Protein AF-A0A2I1H1F9-F1 (afdb_monomer_lite)

Secondary structure (DSSP, 8-state):
--TTT--SS---HHHHHS-TTSSS-HHHHHHHHHHHHHHHHHHTT-HHHHHHHHHHHHHHHHHHHSBPSSSTT-BTHHHHTTT-B-THHHHS-S-HHHHHHHHHHHHHHHHHHIIIIIHHHHHHHHHHHHHTT--HHHHHHHHHHHHHHHHHTTSS---S--S-TTHHHHHHHHHHHHHHHHIIIIIHHHHHHHHTT--GGG-TT--B---

Sequence (211 aa):
MCIRCGKKEEETWEHIWNCDDNDATLDEIARELIYKFEEFLNTNERMKDIAILRDHNVNIITILEERSNILLGKNRIREMLRGVFNDKFNKLTKVKEEKIIIKECWNFIYNEFKNRIWLPRCEEVERLEKEKGIQKQDLKKKRKRESSIEEGKSEESIKDTKIKKTNENVKKKQKKEFVKNINIVTRDRLIGSVTDGINIEYIWDMTTKIY

Organism: NCBI:txid588596

pLDDT: mean 72.28, std 22.13, range [31.31, 9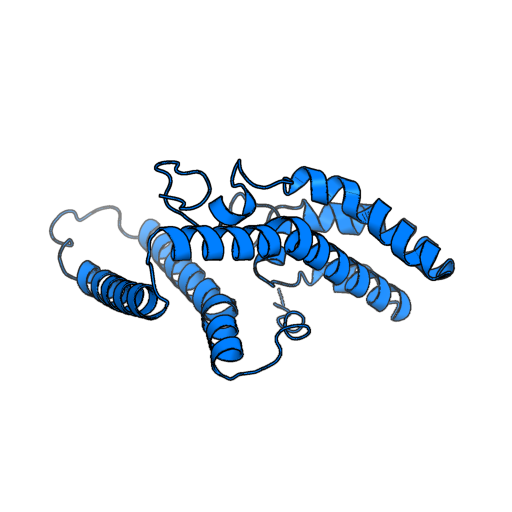6.31]

Structure (mmCIF, N/CA/C/O backbone):
data_AF-A0A2I1H1F9-F1
#
_entry.id   AF-A0A2I1H1F9-F1
#
loop_
_atom_site.group_PDB
_atom_site.id
_atom_site.type_symbol
_atom_site.label_atom_id
_atom_site.label_alt_id
_atom_site.label_comp_id
_atom_site.label_asym_id
_atom_site.label_entity_id
_atom_site.label_seq_id
_atom_site.pdbx_PDB_ins_code
_atom_site.Cartn_x
_atom_site.Cartn_y
_atom_site.Cartn_z
_atom_site.occupancy
_atom_site.B_iso_or_equiv
_atom_site.auth_seq_id
_atom_site.auth_comp_id
_atom_site.auth_asym_id
_atom_site.auth_atom_id
_atom_site.pdbx_PDB_model_num
ATOM 1 N N . MET A 1 1 ? -17.412 -2.593 18.288 1.00 75.62 1 MET A N 1
ATOM 2 C CA . MET A 1 1 ? -18.108 -1.392 17.802 1.00 75.62 1 MET A CA 1
ATOM 3 C C . MET A 1 1 ? -17.050 -0.438 17.310 1.00 75.62 1 MET A C 1
ATOM 5 O O . MET A 1 1 ? -16.193 -0.067 18.107 1.00 75.62 1 MET A O 1
ATOM 9 N N . CYS A 1 2 ? -17.074 -0.111 16.022 1.00 81.75 2 CYS A N 1
ATOM 10 C CA . CYS A 1 2 ? -16.183 0.898 15.469 1.00 81.75 2 CYS A CA 1
ATOM 11 C C . CYS A 1 2 ? -16.600 2.279 15.970 1.00 81.75 2 CYS A C 1
ATOM 13 O O . CYS A 1 2 ? -17.777 2.634 15.911 1.00 81.75 2 CYS A O 1
ATOM 15 N N . ILE A 1 3 ? -15.636 3.049 16.474 1.00 79.81 3 ILE A N 1
ATOM 16 C CA . ILE A 1 3 ? -15.903 4.395 16.980 1.00 79.81 3 ILE A CA 1
ATOM 17 C C . ILE A 1 3 ? -16.289 5.375 15.865 1.00 79.81 3 ILE A C 1
ATOM 19 O O . ILE A 1 3 ? -17.086 6.265 16.141 1.00 79.81 3 ILE A O 1
ATOM 23 N N . ARG A 1 4 ? -15.775 5.163 14.642 1.00 81.88 4 ARG A N 1
ATOM 24 C CA . ARG A 1 4 ? -16.025 5.987 13.449 1.00 81.88 4 ARG A CA 1
ATOM 25 C C . ARG A 1 4 ? -17.450 5.784 12.918 1.00 81.88 4 ARG A C 1
ATOM 27 O O . ARG A 1 4 ? -18.295 6.634 13.144 1.00 81.88 4 ARG A O 1
ATOM 34 N N . CYS A 1 5 ? -17.755 4.606 12.366 1.00 84.50 5 CYS A N 1
ATOM 35 C CA . CYS A 1 5 ? -19.060 4.343 11.737 1.00 84.50 5 CYS A CA 1
ATOM 36 C C . CYS A 1 5 ? -20.197 3.964 12.690 1.00 84.50 5 CYS A C 1
ATOM 38 O O . CYS A 1 5 ? -21.319 3.711 12.255 1.00 84.50 5 CYS A O 1
ATOM 40 N N . GLY A 1 6 ? -19.928 3.832 13.992 1.00 75.50 6 GLY A N 1
ATOM 41 C CA . GLY A 1 6 ? -20.944 3.505 15.000 1.00 75.50 6 GLY A CA 1
ATOM 42 C C . GLY A 1 6 ? -21.594 2.120 14.855 1.00 75.50 6 GLY A C 1
ATOM 43 O O . GLY A 1 6 ? -22.417 1.734 15.690 1.00 75.50 6 GLY A O 1
ATOM 44 N N . LYS A 1 7 ? -21.230 1.329 13.836 1.00 77.62 7 LYS A N 1
ATOM 45 C CA . LYS A 1 7 ? -21.787 -0.008 13.611 1.00 77.62 7 LYS A CA 1
ATOM 46 C C . LYS A 1 7 ? -21.373 -0.968 14.728 1.00 77.62 7 LYS A C 1
ATOM 48 O O . LYS A 1 7 ? -20.247 -0.938 15.236 1.00 77.62 7 LYS A O 1
ATOM 53 N N . LYS A 1 8 ? -22.281 -1.894 15.071 1.00 60.47 8 LYS A N 1
ATOM 54 C CA . LYS A 1 8 ? -22.063 -2.979 16.053 1.00 60.47 8 LYS A CA 1
ATOM 55 C C . LYS A 1 8 ? -21.028 -4.025 15.603 1.00 60.47 8 LYS A C 1
ATOM 57 O O . LYS A 1 8 ? -20.866 -5.035 16.278 1.00 60.47 8 LYS A O 1
ATOM 62 N N . GLU A 1 9 ? -20.312 -3.793 14.510 1.00 62.12 9 GLU A N 1
ATOM 63 C CA . GLU A 1 9 ? -19.189 -4.633 14.111 1.00 62.12 9 GLU A CA 1
ATOM 64 C C . GLU A 1 9 ? -18.012 -4.455 15.077 1.00 62.12 9 GLU A C 1
ATOM 66 O O . GLU A 1 9 ? -17.759 -3.372 15.623 1.00 62.12 9 GLU A O 1
ATOM 71 N N . GLU A 1 10 ? -17.294 -5.543 15.346 1.00 68.25 10 GLU A N 1
ATOM 72 C CA . GLU A 1 10 ? -16.007 -5.458 16.026 1.00 68.25 10 GLU A CA 1
ATOM 73 C C . GLU A 1 10 ? -15.025 -4.687 15.143 1.00 68.25 10 GLU A C 1
ATOM 75 O O . GLU A 1 10 ? -14.922 -4.926 13.939 1.00 68.25 10 GLU A O 1
ATOM 80 N N . GLU A 1 11 ? -14.303 -3.741 15.742 1.00 70.50 11 GLU A N 1
ATOM 81 C CA . GLU A 1 11 ? -13.294 -2.967 15.031 1.00 70.50 11 GLU A CA 1
ATOM 82 C C . GLU A 1 11 ? -12.064 -3.848 14.811 1.00 70.50 11 GLU A C 1
ATOM 84 O O . GLU A 1 11 ? -11.141 -3.910 15.620 1.00 70.50 11 GLU A O 1
ATOM 89 N N . THR A 1 12 ? -12.106 -4.612 13.725 1.00 79.56 12 THR A N 1
ATOM 90 C CA . THR A 1 12 ? -11.017 -5.491 13.311 1.00 79.56 12 THR A CA 1
ATOM 91 C C . THR A 1 12 ? -10.063 -4.762 12.373 1.00 79.56 12 THR A C 1
ATOM 93 O O . THR A 1 12 ? -10.419 -3.764 11.746 1.00 79.56 12 THR A O 1
ATOM 96 N N . TRP A 1 13 ? -8.859 -5.317 12.200 1.00 77.75 13 TRP A N 1
ATOM 97 C CA . TRP A 1 13 ? -7.917 -4.839 11.185 1.00 77.75 13 TRP A CA 1
ATOM 98 C C . TRP A 1 13 ? -8.548 -4.761 9.790 1.00 77.75 13 TRP A C 1
ATOM 100 O O . TRP A 1 13 ? -8.219 -3.876 9.019 1.00 77.75 13 TRP A O 1
ATOM 110 N N . GLU A 1 14 ? -9.472 -5.665 9.464 1.00 80.25 14 GLU A N 1
ATOM 111 C CA . GLU A 1 14 ? -10.165 -5.650 8.176 1.00 80.25 14 GLU A CA 1
ATOM 112 C C . GLU A 1 14 ? -11.179 -4.506 8.079 1.00 80.25 14 GLU A C 1
ATOM 114 O O . GLU A 1 14 ? -11.248 -3.836 7.051 1.00 80.25 14 GLU A O 1
ATOM 119 N N . HIS A 1 15 ? -11.924 -4.258 9.160 1.00 84.19 15 HIS A N 1
ATOM 120 C CA . HIS A 1 15 ? -12.908 -3.182 9.215 1.00 84.19 15 HIS A CA 1
ATOM 121 C C . HIS A 1 15 ? -12.249 -1.805 9.050 1.00 84.19 15 HIS A C 1
ATOM 123 O O . HIS A 1 15 ? -12.808 -0.951 8.383 1.00 84.19 15 HIS A O 1
ATOM 129 N N . ILE A 1 16 ? -11.033 -1.592 9.566 1.00 85.44 16 ILE A N 1
ATOM 130 C CA . ILE A 1 16 ? -10.281 -0.331 9.391 1.00 85.44 16 ILE A CA 1
ATOM 131 C C . ILE A 1 16 ? -10.180 0.079 7.914 1.00 85.44 16 ILE A C 1
ATOM 133 O O . ILE A 1 16 ? -10.408 1.240 7.572 1.00 85.44 16 ILE A O 1
ATOM 137 N N . TRP A 1 17 ? -9.862 -0.878 7.044 1.00 88.06 17 TRP A N 1
ATOM 138 C CA . TRP A 1 17 ? -9.615 -0.628 5.623 1.00 88.06 17 TRP A CA 1
ATOM 139 C C . TRP A 1 17 ? -10.882 -0.671 4.761 1.00 88.06 17 TRP A C 1
ATOM 141 O O . TRP A 1 17 ? -10.858 -0.164 3.646 1.00 88.06 17 TRP A O 1
ATOM 151 N N . ASN A 1 18 ? -11.974 -1.252 5.268 1.00 87.19 18 ASN A N 1
ATOM 152 C CA . ASN A 1 18 ? -13.249 -1.402 4.551 1.00 87.19 18 ASN A CA 1
ATOM 153 C C . ASN A 1 18 ? -14.408 -0.681 5.257 1.00 87.19 18 ASN A C 1
ATOM 155 O O . ASN A 1 18 ? -15.560 -1.047 5.065 1.00 87.19 18 ASN A O 1
ATOM 159 N N . CYS A 1 19 ? -14.109 0.260 6.149 1.00 88.06 19 CYS A N 1
ATOM 160 C CA . CYS A 1 19 ? -15.117 0.997 6.898 1.00 88.06 19 CYS A CA 1
ATOM 161 C C . CYS A 1 19 ? -15.907 1.882 5.932 1.00 88.06 19 CYS A C 1
ATOM 163 O O . CYS A 1 19 ? -15.296 2.619 5.165 1.00 88.06 19 CYS A O 1
ATOM 165 N N . ASP A 1 20 ? -17.235 1.848 6.017 1.00 86.81 20 ASP A N 1
ATOM 166 C CA . ASP A 1 20 ? -18.114 2.609 5.115 1.00 86.81 20 ASP A CA 1
ATOM 167 C C . ASP A 1 20 ? -17.914 4.128 5.211 1.00 86.81 20 ASP A C 1
ATOM 169 O O . ASP A 1 20 ? -18.128 4.838 4.239 1.00 86.81 20 ASP A O 1
ATOM 173 N N . ASP A 1 21 ? -17.453 4.619 6.363 1.00 87.88 21 ASP A N 1
ATOM 174 C CA . ASP A 1 21 ? -17.127 6.035 6.577 1.00 87.88 21 ASP A CA 1
ATOM 175 C C . ASP A 1 21 ? -15.742 6.435 6.032 1.00 87.88 21 ASP A C 1
ATOM 177 O O . ASP A 1 21 ? -15.262 7.533 6.314 1.00 87.88 21 ASP A O 1
ATOM 181 N N . ASN A 1 22 ? -15.025 5.541 5.346 1.00 90.25 22 ASN A N 1
ATOM 182 C CA . ASN A 1 22 ? -13.787 5.907 4.662 1.00 90.25 22 ASN A CA 1
ATOM 183 C C . ASN A 1 22 ? -14.122 6.676 3.373 1.00 90.25 22 ASN A C 1
ATOM 185 O O . ASN A 1 22 ? -14.953 6.231 2.591 1.00 90.25 22 ASN A O 1
ATOM 189 N N . ASP A 1 23 ? -13.404 7.770 3.105 1.00 88.94 23 ASP A N 1
ATOM 190 C CA . ASP A 1 23 ? -13.622 8.612 1.913 1.00 88.94 23 ASP A CA 1
ATOM 191 C C . ASP A 1 23 ? -13.233 7.928 0.594 1.00 88.94 23 ASP A C 1
ATOM 193 O O . ASP A 1 23 ? -13.542 8.415 -0.492 1.00 88.94 23 ASP A O 1
ATOM 197 N N . ALA A 1 24 ? -12.507 6.814 0.685 1.00 91.06 24 ALA A N 1
ATOM 198 C CA . ALA A 1 24 ? -12.118 5.993 -0.444 1.00 91.06 24 ALA A CA 1
ATOM 199 C C . ALA A 1 24 ? -12.089 4.517 -0.046 1.00 91.06 24 ALA A C 1
ATOM 201 O O . ALA A 1 24 ? -11.689 4.144 1.064 1.00 91.06 24 ALA A O 1
ATOM 202 N N . THR A 1 25 ? -12.458 3.666 -0.993 1.00 92.62 25 THR A N 1
ATOM 203 C CA . THR A 1 25 ? -12.321 2.215 -0.884 1.00 92.62 25 THR A CA 1
ATOM 204 C C . THR A 1 25 ? -10.956 1.752 -1.386 1.00 92.62 25 THR A C 1
ATOM 206 O O . THR A 1 25 ? -10.282 2.430 -2.166 1.00 92.62 25 THR A O 1
ATOM 209 N N . LEU A 1 26 ? -10.546 0.547 -0.978 1.00 91.38 26 LEU A N 1
ATOM 210 C CA . LEU A 1 26 ? -9.311 -0.031 -1.505 1.00 91.38 26 LEU A CA 1
ATOM 211 C C . LEU A 1 26 ? -9.359 -0.230 -3.023 1.00 91.38 26 LEU A C 1
ATOM 213 O O . LEU A 1 26 ? -8.343 -0.037 -3.682 1.00 91.38 26 LEU A O 1
ATOM 217 N N . ASP A 1 27 ? -10.521 -0.592 -3.565 1.00 90.81 27 ASP A N 1
ATOM 218 C CA . ASP A 1 27 ? -10.685 -0.890 -4.988 1.00 90.81 27 ASP A CA 1
ATOM 219 C C . ASP A 1 27 ? -10.685 0.380 -5.850 1.00 90.81 27 ASP A C 1
ATOM 221 O O . ASP A 1 27 ? -10.233 0.352 -6.993 1.00 90.81 27 ASP A O 1
ATOM 225 N N . GLU A 1 28 ? -11.192 1.504 -5.335 1.00 92.50 28 GLU A N 1
ATOM 226 C CA . GLU A 1 28 ? -11.063 2.815 -5.993 1.00 92.50 28 GLU A CA 1
ATOM 227 C C . GLU A 1 28 ? -9.608 3.256 -6.049 1.00 92.50 28 GLU A C 1
ATOM 229 O O . GLU A 1 28 ? -9.107 3.570 -7.126 1.00 92.50 28 GLU A O 1
ATOM 234 N N . ILE A 1 29 ? -8.910 3.197 -4.910 1.00 92.75 29 ILE A N 1
ATOM 235 C CA . ILE A 1 29 ? -7.490 3.540 -4.856 1.00 92.75 29 ILE A CA 1
ATOM 236 C C . ILE A 1 29 ? -6.717 2.642 -5.818 1.00 92.75 29 ILE A C 1
ATOM 238 O O . ILE A 1 29 ? -5.998 3.174 -6.656 1.00 92.75 29 ILE A O 1
ATOM 242 N N . ALA A 1 30 ? -6.928 1.318 -5.760 1.00 90.44 30 ALA A N 1
ATOM 243 C CA . ALA A 1 30 ? -6.248 0.324 -6.589 1.00 90.44 30 ALA A CA 1
ATOM 244 C C . ALA A 1 30 ? -6.341 0.615 -8.096 1.00 90.44 30 ALA A C 1
ATOM 246 O O . ALA A 1 30 ? -5.340 0.506 -8.804 1.00 90.44 30 ALA A O 1
ATOM 247 N N . ARG A 1 31 ? -7.521 1.030 -8.572 1.00 90.12 31 ARG A N 1
ATOM 248 C CA . ARG A 1 31 ? -7.761 1.377 -9.982 1.00 90.12 31 ARG A CA 1
ATOM 249 C C . ARG A 1 31 ? -7.011 2.632 -10.430 1.00 90.12 31 ARG A C 1
ATOM 251 O O . ARG A 1 31 ? -6.626 2.721 -11.591 1.00 90.12 31 ARG A O 1
ATOM 258 N N . GLU A 1 32 ? -6.793 3.583 -9.528 1.00 93.00 32 GLU A N 1
ATOM 259 C CA . GLU A 1 32 ? -6.122 4.855 -9.824 1.00 93.00 32 GLU A CA 1
ATOM 260 C C . GLU A 1 32 ? -4.592 4.786 -9.672 1.00 93.00 32 GLU A C 1
ATOM 262 O O . GLU A 1 32 ? -3.891 5.659 -10.183 1.00 93.00 32 GLU A O 1
ATOM 267 N N . LEU A 1 33 ? -4.059 3.760 -8.994 1.00 91.06 33 LEU A N 1
ATOM 268 C CA . LEU A 1 33 ? -2.652 3.680 -8.570 1.00 91.06 33 LEU A CA 1
ATOM 269 C C . LEU A 1 33 ? -1.640 3.929 -9.691 1.00 91.06 33 LEU A C 1
ATOM 271 O O . LEU A 1 33 ? -0.751 4.764 -9.542 1.00 91.06 33 LEU A O 1
ATOM 275 N N . ILE A 1 34 ? -1.755 3.187 -10.797 1.00 93.06 34 ILE A N 1
ATOM 276 C CA . ILE A 1 34 ? -0.775 3.250 -11.892 1.00 93.06 34 ILE A CA 1
ATOM 277 C C . ILE A 1 34 ? -0.844 4.606 -12.583 1.00 93.06 34 ILE A C 1
ATOM 279 O O . ILE A 1 34 ? 0.196 5.200 -12.844 1.00 93.06 34 ILE A O 1
ATOM 283 N N . TYR A 1 35 ? -2.056 5.109 -12.824 1.00 94.75 35 TYR A N 1
ATOM 284 C CA . TYR A 1 35 ? -2.260 6.419 -13.434 1.00 94.75 35 TYR A CA 1
ATOM 285 C C . TYR A 1 35 ? -1.648 7.533 -12.578 1.00 94.75 35 TYR A C 1
ATOM 287 O O . TYR A 1 35 ? -0.873 8.339 -13.083 1.00 94.75 35 TYR A O 1
ATOM 295 N N . LYS A 1 36 ? -1.919 7.540 -11.267 1.00 95.44 36 LYS A N 1
ATOM 296 C CA . LYS A 1 36 ? -1.356 8.543 -10.355 1.00 95.44 36 LYS A CA 1
ATOM 297 C C . LYS A 1 36 ? 0.158 8.441 -10.218 1.00 95.44 36 LYS A C 1
ATOM 299 O O . LYS A 1 36 ? 0.833 9.461 -10.117 1.00 95.44 36 LYS A O 1
ATOM 304 N N . PHE A 1 37 ? 0.705 7.226 -10.207 1.00 96.19 37 PHE A N 1
ATOM 305 C CA . PHE A 1 37 ? 2.153 7.057 -10.164 1.00 96.19 37 PHE A CA 1
ATOM 306 C C . PHE A 1 37 ? 2.805 7.527 -11.469 1.00 96.19 37 PHE A C 1
ATOM 308 O O . PHE A 1 37 ? 3.852 8.167 -11.443 1.00 96.19 37 PHE A O 1
ATOM 315 N N . GLU A 1 38 ? 2.165 7.279 -12.612 1.00 95.69 38 GLU A N 1
ATOM 316 C CA . GLU A 1 38 ? 2.607 7.809 -13.900 1.00 95.69 38 GLU A CA 1
ATOM 317 C C . GLU A 1 38 ? 2.564 9.345 -13.929 1.00 95.69 38 GLU A C 1
ATOM 319 O O . GLU A 1 38 ? 3.537 9.971 -14.344 1.00 95.69 38 GLU A O 1
ATOM 324 N N . GLU A 1 39 ? 1.490 9.961 -13.429 1.00 96.25 39 GLU A N 1
ATOM 325 C CA . GLU A 1 39 ? 1.364 11.417 -13.290 1.00 96.25 39 GLU A CA 1
ATOM 326 C C . GLU A 1 39 ? 2.449 11.999 -12.371 1.00 96.25 39 GLU A C 1
ATOM 328 O O . GLU A 1 39 ? 3.062 13.022 -12.695 1.00 96.25 39 GLU A O 1
ATOM 333 N N . PHE A 1 40 ? 2.749 11.315 -11.262 1.00 96.06 40 PHE A N 1
ATOM 334 C CA . PHE A 1 40 ? 3.858 11.663 -10.377 1.00 96.06 40 PHE A CA 1
ATOM 335 C C . PHE A 1 40 ? 5.197 11.632 -11.124 1.00 96.06 40 PHE A C 1
ATOM 337 O O . PHE A 1 40 ? 5.947 12.607 -11.075 1.00 96.06 40 PHE A O 1
ATOM 344 N N . LEU A 1 41 ? 5.500 10.563 -11.864 1.00 95.94 41 LEU A N 1
ATOM 345 C CA . LEU A 1 41 ? 6.736 10.476 -12.649 1.00 95.94 41 LEU A CA 1
ATOM 346 C C . LEU A 1 41 ? 6.801 11.555 -13.739 1.00 95.94 41 LEU A C 1
ATOM 348 O O . LEU A 1 41 ? 7.861 12.142 -13.953 1.00 95.94 41 LEU A O 1
ATOM 352 N N . ASN A 1 42 ? 5.674 11.848 -14.390 1.00 95.56 42 ASN A N 1
ATOM 353 C CA . ASN A 1 42 ? 5.570 12.866 -15.432 1.00 95.56 42 ASN A CA 1
ATOM 354 C C . ASN A 1 42 ? 5.824 14.276 -14.884 1.00 95.56 42 ASN A C 1
ATOM 356 O O . ASN A 1 42 ? 6.597 15.031 -15.464 1.00 95.56 42 ASN A O 1
ATOM 360 N N . THR A 1 43 ? 5.246 14.600 -13.726 1.00 96.31 43 THR A N 1
ATOM 361 C CA . THR A 1 43 ? 5.461 15.883 -13.033 1.00 96.31 43 THR A CA 1
ATOM 362 C C . THR A 1 43 ? 6.925 16.082 -12.631 1.00 96.31 43 THR A C 1
ATOM 364 O O . THR A 1 43 ? 7.403 17.208 -12.564 1.00 96.31 43 THR A O 1
ATOM 367 N N . ASN A 1 44 ? 7.653 14.988 -12.400 1.00 94.88 44 ASN A N 1
ATOM 368 C CA . ASN A 1 44 ? 9.082 14.999 -12.085 1.00 94.88 44 ASN A CA 1
ATOM 369 C C . ASN A 1 44 ? 9.984 14.830 -13.328 1.00 94.88 44 ASN A C 1
ATOM 371 O O . ASN A 1 44 ? 11.177 14.579 -13.176 1.00 94.88 44 ASN A O 1
ATOM 375 N N . GLU A 1 45 ? 9.437 14.928 -14.546 1.00 95.44 45 GLU A N 1
ATOM 376 C CA . GLU A 1 45 ? 10.162 14.804 -15.826 1.00 95.44 45 GLU A CA 1
ATOM 377 C C . GLU A 1 45 ? 10.882 13.449 -16.031 1.00 95.44 45 GLU A C 1
ATOM 379 O O . GLU A 1 45 ? 11.821 13.314 -16.822 1.00 95.44 45 GLU A O 1
ATOM 384 N N . ARG A 1 46 ? 10.423 12.384 -15.362 1.00 94.75 46 ARG A N 1
ATOM 385 C CA . ARG A 1 46 ? 11.049 11.047 -15.374 1.00 94.75 46 ARG A CA 1
ATOM 386 C C . ARG A 1 46 ? 10.515 10.156 -16.500 1.00 94.75 46 ARG A C 1
ATOM 388 O O . ARG A 1 46 ? 10.064 9.035 -16.280 1.00 94.75 46 ARG A O 1
ATOM 395 N N . MET A 1 47 ? 10.609 10.630 -17.744 1.00 93.69 47 MET A N 1
ATOM 396 C CA . MET A 1 47 ? 10.014 9.963 -18.920 1.00 93.69 47 MET A CA 1
ATOM 397 C C . MET A 1 47 ? 10.508 8.528 -19.165 1.00 93.69 47 MET A C 1
ATOM 399 O O . MET A 1 47 ? 9.747 7.678 -19.626 1.00 93.69 47 MET A O 1
ATOM 403 N N . LYS A 1 48 ? 11.777 8.232 -18.850 1.00 93.56 48 LYS A N 1
ATOM 404 C CA . LYS A 1 48 ? 12.327 6.868 -18.965 1.00 93.56 48 LYS A CA 1
ATOM 405 C C . LYS A 1 48 ? 11.666 5.905 -17.979 1.00 93.56 48 LYS A C 1
ATOM 407 O O . LYS A 1 48 ? 11.396 4.761 -18.328 1.00 93.56 48 LYS A O 1
ATOM 412 N N . ASP A 1 49 ? 11.352 6.390 -16.785 1.00 95.25 49 ASP A N 1
ATOM 413 C CA . ASP A 1 49 ? 10.762 5.579 -15.724 1.00 95.25 49 ASP A CA 1
ATOM 414 C C . ASP A 1 49 ? 9.283 5.305 -16.000 1.00 95.25 49 ASP A C 1
ATOM 416 O O . ASP A 1 49 ? 8.788 4.234 -15.665 1.00 95.25 49 ASP A O 1
ATOM 420 N N . ILE A 1 50 ? 8.601 6.217 -16.703 1.00 95.12 50 ILE A N 1
ATOM 421 C CA . ILE A 1 50 ? 7.251 5.981 -17.234 1.00 95.12 50 ILE A CA 1
ATOM 422 C C . ILE A 1 50 ? 7.252 4.809 -18.220 1.00 95.12 50 ILE A C 1
ATOM 424 O O . ILE A 1 50 ? 6.372 3.953 -18.159 1.00 95.12 50 ILE A O 1
ATOM 428 N N . ALA A 1 51 ? 8.240 4.737 -19.119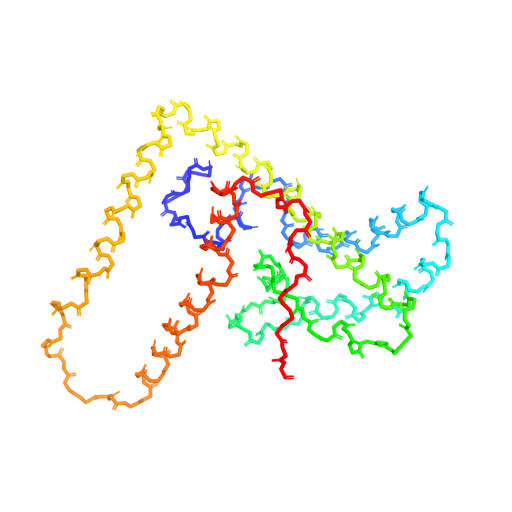 1.00 94.94 51 ALA A N 1
ATOM 429 C CA . ALA A 1 51 ? 8.343 3.619 -20.057 1.00 94.94 51 ALA A CA 1
ATOM 430 C C . ALA A 1 51 ? 8.528 2.281 -19.319 1.00 94.94 51 ALA A C 1
ATOM 432 O O . ALA A 1 51 ? 7.848 1.309 -19.642 1.00 94.94 51 ALA A O 1
ATOM 433 N N . ILE A 1 52 ? 9.371 2.261 -18.281 1.00 94.56 52 ILE A N 1
ATOM 434 C CA . ILE A 1 52 ? 9.565 1.094 -17.408 1.00 94.56 52 ILE A CA 1
ATOM 435 C C . ILE A 1 52 ? 8.264 0.728 -16.680 1.00 94.56 52 ILE A C 1
ATOM 437 O O . ILE A 1 52 ? 7.869 -0.435 -16.662 1.00 94.56 52 ILE A O 1
ATOM 441 N N . LEU A 1 53 ? 7.576 1.707 -16.085 1.00 94.50 53 LEU A N 1
ATOM 442 C CA . LEU A 1 53 ? 6.312 1.480 -15.386 1.00 94.50 53 LEU A CA 1
ATOM 443 C C . LEU A 1 53 ? 5.275 0.841 -16.313 1.00 94.50 53 LEU A C 1
ATOM 445 O O . LEU A 1 53 ? 4.609 -0.111 -15.916 1.00 94.50 53 LEU A O 1
ATOM 449 N N . ARG A 1 54 ? 5.148 1.347 -17.544 1.00 94.75 54 ARG A N 1
ATOM 450 C CA . ARG A 1 54 ? 4.199 0.835 -18.540 1.00 94.75 54 ARG A CA 1
ATOM 451 C C . ARG A 1 54 ? 4.526 -0.583 -19.004 1.00 94.75 54 ARG A C 1
ATOM 453 O O . ARG A 1 54 ? 3.595 -1.324 -19.288 1.00 94.75 54 ARG A O 1
ATOM 460 N N . ASP A 1 55 ? 5.799 -0.971 -19.039 1.00 95.06 55 ASP A N 1
ATOM 461 C CA . ASP A 1 55 ? 6.212 -2.349 -19.347 1.00 95.06 55 ASP A CA 1
ATOM 462 C C . ASP A 1 55 ? 5.818 -3.331 -18.226 1.00 95.06 55 ASP A C 1
ATOM 464 O O . ASP A 1 55 ? 5.412 -4.467 -18.473 1.00 95.06 55 ASP A O 1
ATOM 468 N N . HIS A 1 56 ? 5.853 -2.866 -16.971 1.00 93.44 56 HIS A N 1
ATOM 469 C CA . HIS A 1 56 ? 5.575 -3.693 -15.792 1.00 93.44 56 HIS A CA 1
ATOM 470 C C . HIS A 1 56 ? 4.160 -3.538 -15.210 1.00 93.44 56 HIS A C 1
ATOM 472 O O . HIS A 1 56 ? 3.810 -4.272 -14.285 1.00 93.44 56 HIS A O 1
ATOM 478 N N . ASN A 1 57 ? 3.324 -2.628 -15.717 1.00 93.19 57 ASN A N 1
ATOM 479 C CA . ASN A 1 57 ? 2.050 -2.251 -15.085 1.00 93.19 57 ASN A CA 1
ATOM 480 C C . ASN A 1 57 ? 1.085 -3.435 -14.889 1.00 93.19 57 ASN A C 1
ATOM 482 O O . ASN A 1 57 ? 0.573 -3.636 -13.787 1.00 93.19 57 ASN A O 1
ATOM 486 N N . VAL A 1 58 ? 0.888 -4.261 -15.920 1.00 92.62 58 VAL A N 1
ATOM 487 C CA . VAL A 1 58 ? 0.022 -5.44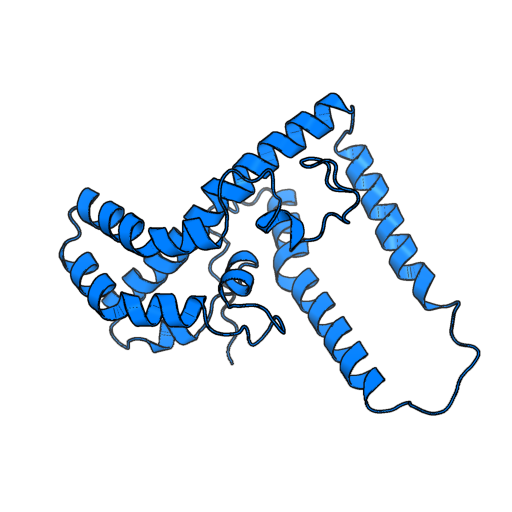3 -15.879 1.00 92.62 58 VAL A CA 1
ATOM 488 C C . VAL A 1 58 ? 0.554 -6.428 -14.848 1.00 92.62 58 VAL A C 1
ATOM 490 O O . VAL A 1 58 ? -0.220 -6.962 -14.056 1.00 92.62 58 VAL A O 1
ATOM 493 N N . ASN A 1 59 ? 1.872 -6.628 -14.798 1.00 93.44 59 ASN A N 1
ATOM 494 C CA . ASN A 1 59 ? 2.501 -7.526 -13.836 1.00 93.44 59 ASN A CA 1
ATOM 495 C C . ASN A 1 59 ? 2.342 -7.020 -12.395 1.00 93.44 59 ASN A C 1
ATOM 497 O O . ASN A 1 59 ? 2.027 -7.807 -11.503 1.00 93.44 59 ASN A O 1
ATOM 501 N N . ILE A 1 60 ? 2.520 -5.716 -12.164 1.00 92.31 60 ILE A N 1
ATOM 502 C CA . ILE A 1 60 ? 2.355 -5.086 -10.848 1.00 92.31 60 ILE A CA 1
ATOM 503 C C . ILE A 1 60 ? 0.917 -5.260 -10.352 1.00 92.31 60 ILE A C 1
ATOM 505 O O . ILE A 1 60 ? 0.714 -5.769 -9.248 1.00 92.31 60 ILE A O 1
ATOM 509 N N . ILE A 1 61 ? -0.077 -4.907 -11.174 1.00 91.94 61 ILE A N 1
ATOM 510 C CA . ILE A 1 61 ? -1.497 -5.054 -10.823 1.00 91.94 61 ILE A CA 1
ATOM 511 C C . ILE A 1 61 ? -1.853 -6.522 -10.590 1.00 91.94 61 ILE A C 1
ATOM 513 O O . ILE A 1 61 ? -2.425 -6.856 -9.553 1.00 91.94 61 ILE A O 1
ATOM 517 N N . THR A 1 62 ? -1.419 -7.415 -11.482 1.00 92.69 62 THR A N 1
ATOM 518 C CA . THR A 1 62 ? -1.644 -8.860 -11.335 1.00 92.69 62 THR A CA 1
ATOM 519 C C . THR A 1 62 ? -1.088 -9.365 -10.005 1.00 92.69 62 THR A C 1
ATOM 521 O O . THR A 1 62 ? -1.773 -10.077 -9.272 1.00 92.69 62 THR A O 1
ATOM 524 N N . ILE A 1 63 ? 0.129 -8.954 -9.630 1.00 91.81 63 ILE A N 1
ATOM 525 C CA . ILE A 1 63 ? 0.714 -9.336 -8.344 1.00 91.81 63 ILE A CA 1
ATOM 526 C C . ILE A 1 63 ? -0.116 -8.806 -7.178 1.00 91.81 63 ILE A C 1
ATOM 528 O O . ILE A 1 63 ? -0.246 -9.535 -6.203 1.00 91.81 63 ILE A O 1
ATOM 532 N N . LEU A 1 64 ? -0.656 -7.590 -7.228 1.00 91.19 64 LEU A N 1
ATOM 533 C CA . LEU A 1 64 ? -1.444 -7.017 -6.129 1.00 91.19 64 LEU A CA 1
ATOM 534 C C . LEU A 1 64 ? -2.812 -7.696 -5.965 1.00 91.19 64 LEU A C 1
ATOM 536 O O . LEU A 1 64 ? -3.253 -7.943 -4.835 1.00 91.19 64 LEU A O 1
ATOM 540 N N . GLU A 1 65 ? -3.465 -8.028 -7.075 1.00 90.75 65 GLU A N 1
ATOM 541 C CA . GLU A 1 65 ? -4.798 -8.640 -7.101 1.00 90.75 65 GLU A CA 1
ATOM 542 C C . GLU A 1 65 ? -4.774 -10.157 -6.880 1.00 90.75 65 GLU A C 1
ATOM 544 O O . GLU A 1 65 ? -5.765 -10.741 -6.430 1.00 90.75 65 GLU A O 1
ATOM 549 N N . GLU A 1 66 ? -3.634 -10.803 -7.136 1.00 91.81 66 GLU A N 1
ATOM 550 C CA . GLU A 1 66 ? -3.442 -12.227 -6.890 1.00 91.81 66 GLU A CA 1
ATOM 551 C C . GLU A 1 66 ? -3.809 -12.619 -5.450 1.00 91.81 66 GLU A C 1
ATOM 553 O O . GLU A 1 66 ? -3.610 -11.876 -4.478 1.00 91.81 66 GLU A O 1
ATOM 558 N N . ARG A 1 67 ? -4.303 -13.855 -5.304 1.00 88.94 67 ARG A N 1
ATOM 559 C CA . ARG A 1 67 ? -4.618 -14.422 -3.992 1.00 88.94 67 ARG A CA 1
ATOM 560 C C . ARG A 1 67 ? -3.383 -14.398 -3.097 1.00 88.94 67 ARG A C 1
ATOM 562 O O . ARG A 1 67 ? -2.275 -14.767 -3.492 1.00 88.94 67 ARG A O 1
ATOM 569 N N . SER A 1 68 ? -3.612 -13.976 -1.866 1.00 85.38 68 SER A N 1
ATOM 570 C CA . SER A 1 68 ? -2.607 -13.960 -0.825 1.00 85.38 68 SER A CA 1
ATOM 571 C C . SER A 1 68 ? -2.254 -15.388 -0.414 1.00 85.38 68 SER A C 1
ATOM 573 O O . SER A 1 68 ? -3.131 -16.220 -0.170 1.00 85.38 68 SER A O 1
ATOM 575 N N . ASN A 1 69 ? -0.953 -15.657 -0.303 1.00 78.69 69 ASN A N 1
ATOM 576 C CA . ASN A 1 69 ? -0.442 -16.939 0.199 1.00 78.69 69 ASN A CA 1
ATOM 577 C C . ASN A 1 69 ? -0.460 -16.984 1.733 1.00 78.69 69 ASN A C 1
ATOM 579 O O . ASN A 1 69 ? -0.389 -18.049 2.342 1.00 78.69 69 ASN A O 1
ATOM 583 N N . ILE A 1 70 ? -0.528 -15.807 2.354 1.00 76.94 70 ILE A N 1
ATOM 584 C CA . ILE A 1 70 ? -0.530 -15.596 3.799 1.00 76.94 70 ILE A CA 1
ATOM 585 C C . ILE A 1 70 ? -1.991 -15.565 4.263 1.00 76.94 70 ILE A C 1
ATOM 587 O O . ILE A 1 70 ? -2.426 -16.357 5.091 1.00 76.94 70 ILE A O 1
ATOM 591 N N . LEU A 1 71 ? -2.785 -14.673 3.684 1.00 79.44 71 LEU A N 1
ATOM 592 C CA . LEU A 1 71 ? -4.144 -14.336 4.076 1.00 79.44 71 LEU A CA 1
ATOM 593 C C . LEU A 1 71 ? -5.162 -15.099 3.230 1.00 79.44 71 LEU A C 1
ATOM 595 O O . LEU A 1 71 ? -5.583 -14.654 2.165 1.00 79.44 71 LEU A O 1
ATOM 599 N N . LEU A 1 72 ? -5.599 -16.250 3.743 1.00 77.88 72 LEU A N 1
ATOM 600 C CA . LEU A 1 72 ? -6.616 -17.077 3.090 1.00 77.88 72 LEU A CA 1
ATOM 601 C C . LEU A 1 72 ? -7.869 -16.262 2.729 1.00 77.88 72 LEU A C 1
ATOM 603 O O . LEU A 1 72 ? -8.462 -15.601 3.583 1.00 77.88 72 LEU A O 1
ATOM 607 N N . GLY A 1 73 ? -8.277 -16.341 1.459 1.00 81.12 73 GLY A N 1
ATOM 608 C CA . GLY A 1 73 ? -9.459 -15.647 0.935 1.00 81.12 73 GLY A CA 1
ATOM 609 C C . GLY A 1 73 ? -9.278 -14.142 0.712 1.00 81.12 73 GLY A C 1
ATOM 610 O O . GLY A 1 73 ? -10.262 -13.449 0.471 1.00 81.12 73 GLY A O 1
ATOM 611 N N . LYS A 1 74 ? -8.049 -13.624 0.802 1.00 87.44 74 LYS A N 1
ATOM 612 C CA . LYS A 1 74 ? -7.712 -12.219 0.541 1.00 87.44 74 LYS A CA 1
ATOM 613 C C . LYS A 1 74 ? -6.746 -12.097 -0.640 1.00 87.44 74 LYS A C 1
ATOM 615 O O . LYS A 1 74 ? -6.144 -13.086 -1.054 1.00 87.44 74 LYS A O 1
ATOM 620 N N . ASN A 1 75 ? -6.604 -10.887 -1.172 1.00 90.44 75 ASN A N 1
ATOM 621 C CA . ASN A 1 75 ? -5.599 -10.537 -2.179 1.00 90.44 75 ASN A CA 1
ATOM 622 C C . ASN A 1 75 ? -4.322 -9.983 -1.520 1.00 90.44 75 ASN A C 1
ATOM 624 O O . ASN A 1 75 ? -4.268 -9.778 -0.301 1.00 90.44 75 ASN A O 1
ATOM 628 N N . ARG A 1 76 ? -3.280 -9.752 -2.316 1.00 89.75 76 ARG A N 1
ATOM 629 C CA . ARG A 1 76 ? -1.976 -9.275 -1.830 1.00 89.75 76 ARG A CA 1
ATOM 630 C C . ARG A 1 76 ? -1.931 -7.800 -1.471 1.00 89.75 76 ARG A C 1
ATOM 632 O O . ARG A 1 76 ? -1.075 -7.427 -0.674 1.00 89.75 76 ARG A O 1
ATOM 639 N N . ILE A 1 77 ? -2.894 -6.989 -1.909 1.00 91.00 77 ILE A N 1
ATOM 640 C CA . ILE A 1 77 ? -3.099 -5.650 -1.331 1.00 91.00 77 ILE A CA 1
ATOM 641 C C . ILE A 1 77 ? -3.200 -5.757 0.200 1.00 91.00 77 ILE A C 1
ATOM 643 O O . ILE A 1 77 ? -2.559 -4.999 0.921 1.00 91.00 77 ILE A O 1
ATOM 647 N N . ARG A 1 78 ? -3.897 -6.773 0.734 1.00 88.94 78 ARG A N 1
ATOM 648 C CA . ARG A 1 78 ? -3.972 -6.993 2.192 1.00 88.94 78 ARG A CA 1
ATOM 649 C C . ARG A 1 78 ? -2.641 -7.385 2.836 1.00 88.94 78 ARG A C 1
ATOM 651 O O . ARG A 1 78 ? -2.470 -7.133 4.027 1.00 88.94 78 ARG A O 1
ATOM 658 N N . GLU A 1 79 ? -1.730 -8.020 2.100 1.00 87.31 79 GLU A N 1
ATOM 659 C CA . GLU A 1 79 ? -0.365 -8.294 2.576 1.00 87.31 79 GLU A CA 1
ATOM 660 C C . GLU A 1 79 ? 0.425 -6.985 2.682 1.00 87.31 79 GLU A C 1
ATOM 662 O O . GLU A 1 79 ? 1.008 -6.695 3.727 1.00 87.31 79 GLU A O 1
ATOM 667 N N . MET A 1 80 ? 0.355 -6.155 1.641 1.00 87.81 80 MET A N 1
ATOM 668 C CA . MET A 1 80 ? 1.016 -4.852 1.581 1.00 87.81 80 MET A CA 1
ATOM 669 C C . MET A 1 80 ? 0.534 -3.903 2.683 1.00 87.81 80 MET A C 1
ATOM 671 O O . MET A 1 80 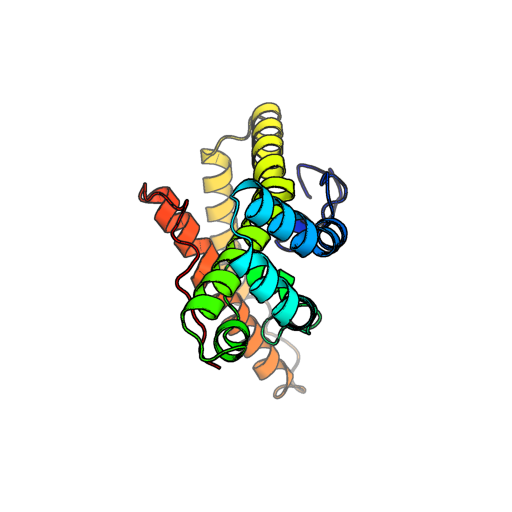? 1.357 -3.307 3.369 1.00 87.81 80 MET A O 1
ATOM 675 N N . LEU A 1 81 ? -0.775 -3.834 2.948 1.00 87.19 81 LEU A N 1
ATOM 676 C CA . LEU A 1 81 ? -1.325 -3.036 4.056 1.00 87.19 81 LEU A CA 1
ATOM 677 C C . LEU A 1 81 ? -0.820 -3.488 5.438 1.00 87.19 81 LEU A C 1
ATOM 679 O O . LEU A 1 81 ? -0.956 -2.758 6.414 1.00 87.19 81 LEU A O 1
ATOM 683 N N . ARG A 1 82 ? -0.242 -4.692 5.548 1.00 80.56 82 ARG A N 1
ATOM 684 C CA . ARG A 1 82 ? 0.408 -5.204 6.769 1.00 80.56 82 ARG A CA 1
ATOM 685 C C . ARG A 1 82 ? 1.929 -5.034 6.758 1.00 80.56 82 ARG A C 1
ATOM 687 O O . ARG A 1 82 ? 2.589 -5.594 7.635 1.00 80.56 82 ARG A O 1
ATOM 694 N N . GLY A 1 83 ? 2.474 -4.305 5.783 1.00 78.81 83 GLY A N 1
ATOM 695 C CA . GLY A 1 83 ? 3.910 -4.098 5.596 1.00 78.81 83 GLY A CA 1
ATOM 696 C C . GLY A 1 83 ? 4.646 -5.339 5.090 1.00 78.81 83 GLY A C 1
ATOM 697 O O . GLY A 1 83 ? 5.835 -5.496 5.353 1.00 78.81 83 GLY A O 1
ATOM 698 N N . VAL A 1 84 ? 3.950 -6.267 4.425 1.00 78.88 84 VAL A N 1
ATOM 699 C CA . VAL A 1 84 ? 4.583 -7.467 3.868 1.00 78.88 84 VAL A CA 1
ATOM 700 C C . VAL A 1 84 ? 4.931 -7.223 2.406 1.00 78.88 84 VAL A C 1
ATOM 702 O O . VAL A 1 84 ? 4.045 -7.123 1.556 1.00 78.88 84 VAL A O 1
ATOM 705 N N . PHE A 1 85 ? 6.230 -7.161 2.115 1.00 75.38 85 PHE A N 1
ATOM 706 C CA . PHE A 1 85 ? 6.728 -7.042 0.750 1.00 75.38 85 PHE A CA 1
ATOM 707 C C . PHE A 1 85 ? 6.686 -8.397 0.032 1.00 75.38 85 PHE A C 1
ATOM 709 O O . PHE A 1 85 ? 7.169 -9.408 0.554 1.00 75.38 85 PHE A O 1
ATOM 716 N N . ASN A 1 86 ? 6.135 -8.420 -1.184 1.00 80.69 86 ASN A N 1
ATOM 717 C CA . ASN A 1 86 ? 6.040 -9.636 -1.983 1.00 80.69 86 ASN A CA 1
ATOM 718 C C . ASN A 1 86 ? 7.280 -9.814 -2.869 1.00 80.69 86 ASN A C 1
ATOM 720 O O . ASN A 1 86 ? 7.518 -9.038 -3.791 1.00 80.69 86 ASN A O 1
ATOM 724 N N . ASP A 1 87 ? 8.040 -10.885 -2.645 1.00 83.94 87 ASP A N 1
ATOM 725 C CA . ASP A 1 87 ? 9.275 -11.147 -3.393 1.00 83.94 87 ASP A CA 1
ATOM 726 C C . ASP A 1 87 ? 9.062 -11.355 -4.909 1.00 83.94 87 ASP A C 1
ATOM 728 O O . ASP A 1 87 ? 10.003 -11.221 -5.690 1.00 83.94 87 ASP A O 1
ATOM 732 N N . LYS A 1 88 ? 7.826 -11.598 -5.377 1.00 86.75 88 LYS A N 1
ATOM 733 C CA . LYS A 1 88 ? 7.533 -11.618 -6.819 1.00 86.75 88 LYS A CA 1
ATOM 734 C C . LYS A 1 88 ? 7.895 -10.304 -7.511 1.00 86.75 88 LYS A C 1
ATOM 736 O O . LYS A 1 88 ? 8.344 -10.362 -8.649 1.00 86.75 88 LYS A O 1
ATOM 741 N N . PHE A 1 89 ? 7.800 -9.159 -6.830 1.00 85.06 89 PHE A N 1
ATOM 742 C CA . PHE A 1 89 ? 8.248 -7.876 -7.380 1.00 85.06 89 PHE A CA 1
ATOM 743 C C . PHE A 1 89 ? 9.750 -7.874 -7.700 1.00 85.06 89 PHE A C 1
ATOM 745 O O . PHE A 1 89 ? 10.157 -7.380 -8.747 1.00 85.06 89 PHE A O 1
ATOM 752 N N . ASN A 1 90 ? 10.584 -8.505 -6.863 1.00 84.31 90 ASN A N 1
ATOM 753 C CA . ASN A 1 90 ? 12.023 -8.638 -7.129 1.00 84.31 90 ASN A CA 1
ATOM 754 C C . ASN A 1 90 ? 12.330 -9.583 -8.300 1.00 84.31 90 ASN A C 1
ATOM 756 O O . ASN A 1 90 ? 13.414 -9.502 -8.883 1.00 84.31 90 ASN A O 1
ATOM 760 N N . LYS A 1 91 ? 11.400 -10.496 -8.602 1.00 88.69 91 LYS A N 1
ATOM 761 C CA . LYS A 1 91 ? 11.507 -11.507 -9.660 1.00 88.69 91 LYS A CA 1
ATOM 762 C C . LYS A 1 91 ? 10.991 -11.014 -11.017 1.00 88.69 91 LYS A C 1
ATOM 764 O O . LYS A 1 91 ? 11.225 -11.706 -12.001 1.00 88.69 91 LYS A O 1
ATOM 769 N N . LEU A 1 92 ? 10.343 -9.843 -11.081 1.00 89.06 92 LEU A N 1
ATOM 770 C CA . LEU A 1 92 ? 9.824 -9.262 -12.329 1.00 89.06 92 LEU A CA 1
ATOM 771 C C . LEU A 1 92 ? 10.924 -8.958 -13.346 1.00 89.06 92 LEU A C 1
ATOM 773 O O . LEU A 1 92 ? 10.748 -9.169 -14.539 1.00 89.06 92 LEU A O 1
ATOM 777 N N . THR A 1 93 ? 12.073 -8.490 -12.870 1.00 90.88 93 THR A N 1
ATOM 778 C CA . THR A 1 93 ? 13.186 -8.085 -13.726 1.00 90.88 93 THR A CA 1
ATOM 779 C C . THR A 1 93 ? 14.519 -8.383 -13.059 1.00 90.88 93 THR A C 1
ATOM 781 O O . THR A 1 93 ? 14.621 -8.508 -11.837 1.00 90.88 93 THR A O 1
ATOM 784 N N . LYS A 1 94 ? 15.573 -8.523 -13.865 1.00 92.12 94 LYS A N 1
ATOM 785 C CA . LYS A 1 94 ? 16.962 -8.602 -13.386 1.00 92.12 94 LYS A CA 1
ATOM 786 C C . LYS A 1 94 ? 17.662 -7.244 -13.439 1.00 92.12 94 LYS A C 1
ATOM 788 O O . LYS A 1 94 ? 18.668 -7.082 -12.750 1.00 92.12 94 LYS A O 1
ATOM 793 N N . VAL A 1 95 ? 17.117 -6.295 -14.202 1.00 93.19 95 VAL A N 1
ATOM 794 C CA . VAL A 1 95 ? 17.671 -4.955 -14.406 1.00 93.19 95 VAL A CA 1
ATOM 795 C C . VAL A 1 95 ? 17.557 -4.157 -13.108 1.00 93.19 95 VAL A C 1
ATOM 797 O O . VAL A 1 95 ? 16.522 -4.172 -12.440 1.00 93.19 95 VAL A O 1
ATOM 800 N N . LYS A 1 96 ? 18.648 -3.507 -12.693 1.00 90.50 96 LYS A N 1
ATOM 801 C CA . LYS A 1 96 ? 18.716 -2.836 -11.388 1.00 90.50 96 LYS A CA 1
ATOM 802 C C . LYS A 1 96 ? 17.852 -1.577 -11.375 1.00 90.50 96 LYS A C 1
ATOM 804 O O . LYS A 1 96 ? 17.176 -1.318 -10.386 1.00 90.50 96 LYS A O 1
ATOM 809 N N . GLU A 1 97 ? 17.872 -0.839 -12.472 1.00 90.12 97 GLU A N 1
ATOM 810 C CA . GLU A 1 97 ? 17.146 0.406 -12.690 1.00 90.12 97 GLU A CA 1
ATOM 811 C C . GLU A 1 97 ? 15.637 0.152 -12.611 1.00 90.12 97 GLU A C 1
ATOM 813 O O . GLU A 1 97 ? 14.941 0.784 -11.824 1.00 90.12 97 GLU A O 1
ATOM 818 N N . GLU A 1 98 ? 15.145 -0.873 -13.309 1.00 92.56 98 GLU A N 1
ATOM 819 C CA . GLU A 1 98 ? 13.728 -1.246 -13.274 1.00 92.56 98 GLU A CA 1
ATOM 820 C C . GLU A 1 98 ? 13.270 -1.690 -11.880 1.00 92.56 98 GLU A C 1
ATOM 822 O O . GLU A 1 98 ? 12.187 -1.316 -11.431 1.00 92.56 98 GLU A O 1
ATOM 827 N N . LYS A 1 99 ? 14.112 -2.426 -11.137 1.00 90.94 99 LYS A N 1
ATOM 828 C CA . LYS A 1 99 ? 13.810 -2.793 -9.741 1.00 90.94 99 LYS A CA 1
ATOM 829 C C . LYS A 1 99 ? 13.617 -1.578 -8.845 1.00 90.94 99 LYS A C 1
ATOM 831 O O . LYS A 1 99 ? 12.804 -1.646 -7.927 1.00 90.94 99 LYS A O 1
ATOM 836 N N . ILE A 1 100 ? 14.380 -0.506 -9.064 1.00 91.12 100 ILE A N 1
ATOM 837 C CA . ILE A 1 100 ? 14.238 0.730 -8.288 1.00 91.12 100 ILE A CA 1
ATOM 838 C C . ILE A 1 100 ? 12.854 1.327 -8.548 1.00 91.12 100 ILE A C 1
ATOM 840 O O . ILE A 1 100 ? 12.138 1.597 -7.588 1.00 91.12 100 ILE A O 1
ATOM 844 N N . ILE A 1 101 ? 12.438 1.417 -9.813 1.00 93.62 101 ILE A N 1
ATOM 845 C CA . ILE A 1 101 ? 11.123 1.960 -10.188 1.00 93.62 101 ILE A CA 1
ATOM 846 C C . ILE A 1 101 ? 9.977 1.096 -9.659 1.00 93.62 101 ILE A C 1
ATOM 848 O O . ILE A 1 101 ? 9.001 1.622 -9.135 1.00 93.62 101 ILE A O 1
ATOM 852 N N . ILE A 1 102 ? 10.098 -0.232 -9.719 1.00 91.62 102 ILE A N 1
ATOM 853 C CA . ILE A 1 102 ? 9.083 -1.148 -9.176 1.00 91.62 102 ILE A CA 1
ATOM 854 C C . ILE A 1 102 ? 8.946 -0.983 -7.655 1.00 91.62 102 ILE A C 1
ATOM 856 O O . ILE A 1 102 ? 7.831 -0.975 -7.132 1.00 91.62 102 ILE A O 1
ATOM 860 N N . LYS A 1 103 ? 10.060 -0.835 -6.930 1.00 90.69 103 LYS A N 1
ATOM 861 C CA . LYS A 1 103 ? 10.032 -0.578 -5.480 1.00 90.69 103 LYS A CA 1
ATOM 862 C C . LYS A 1 103 ? 9.442 0.788 -5.154 1.00 90.69 103 LYS A C 1
ATOM 864 O O . LYS A 1 103 ? 8.657 0.906 -4.220 1.00 90.69 103 LYS A O 1
ATOM 869 N N . GLU A 1 104 ? 9.794 1.804 -5.931 1.00 92.94 104 GLU A N 1
ATOM 870 C CA . GLU A 1 104 ? 9.222 3.140 -5.800 1.00 92.94 104 GLU A CA 1
ATOM 871 C C . GLU A 1 104 ? 7.708 3.117 -6.039 1.00 92.94 104 GLU A C 1
ATOM 873 O O . GLU A 1 104 ? 6.958 3.668 -5.239 1.00 92.94 104 GLU A O 1
ATOM 878 N N . CYS A 1 105 ? 7.251 2.380 -7.056 1.00 93.00 105 CYS A N 1
ATOM 879 C CA . CYS A 1 105 ? 5.836 2.143 -7.321 1.00 93.00 105 CYS A CA 1
ATOM 880 C C . CYS A 1 105 ? 5.150 1.468 -6.126 1.00 93.00 105 CYS A C 1
ATOM 882 O O . CYS A 1 105 ? 4.111 1.933 -5.669 1.00 93.00 105 CYS A O 1
ATOM 884 N N . TRP A 1 106 ? 5.745 0.413 -5.561 1.00 91.44 106 TRP A N 1
ATOM 885 C CA . TRP A 1 106 ? 5.204 -0.256 -4.374 1.00 91.44 106 TRP A CA 1
ATOM 886 C C . TRP A 1 106 ? 5.054 0.704 -3.181 1.00 91.44 106 TRP A C 1
ATOM 888 O O . TRP A 1 106 ? 3.993 0.751 -2.553 1.00 91.44 106 TRP A O 1
ATOM 898 N N . ASN A 1 107 ? 6.081 1.513 -2.910 1.00 91.25 107 ASN A N 1
ATOM 899 C CA . ASN A 1 107 ? 6.064 2.518 -1.847 1.00 91.25 107 ASN A CA 1
ATOM 900 C C . ASN A 1 107 ? 5.007 3.601 -2.097 1.00 91.25 107 ASN A C 1
ATOM 902 O O . ASN A 1 107 ? 4.270 3.975 -1.183 1.00 91.25 107 ASN A O 1
ATOM 906 N N . PHE A 1 108 ? 4.896 4.077 -3.337 1.00 93.75 108 PHE A N 1
ATOM 907 C CA . PHE A 1 108 ? 3.878 5.039 -3.746 1.00 93.75 108 PHE A CA 1
ATOM 908 C C . PHE A 1 108 ? 2.470 4.493 -3.498 1.00 93.75 108 PHE A C 1
ATOM 910 O O . PHE A 1 108 ? 1.645 5.146 -2.863 1.00 93.75 108 PHE A O 1
ATOM 917 N N . ILE A 1 109 ? 2.221 3.255 -3.922 1.00 91.62 109 ILE A N 1
ATOM 918 C CA . ILE A 1 109 ? 0.939 2.578 -3.744 1.00 91.62 109 ILE A CA 1
ATOM 919 C C . ILE A 1 109 ? 0.581 2.460 -2.261 1.00 91.62 109 ILE A C 1
ATOM 921 O O . ILE A 1 109 ? -0.538 2.783 -1.859 1.00 91.62 109 ILE A O 1
ATOM 925 N N . TYR A 1 110 ? 1.524 2.011 -1.434 1.00 90.94 110 TYR A N 1
ATOM 926 C CA . TYR A 1 110 ? 1.315 1.931 0.008 1.00 90.94 110 TYR A CA 1
ATOM 927 C C . TYR A 1 110 ? 0.970 3.303 0.608 1.00 90.94 110 TYR A C 1
ATOM 929 O O . TYR A 1 110 ? 0.039 3.413 1.413 1.00 90.94 110 TYR A O 1
ATOM 937 N N . ASN A 1 111 ? 1.676 4.353 0.184 1.00 91.44 111 ASN A N 1
ATOM 938 C CA . ASN A 1 111 ? 1.431 5.716 0.640 1.00 91.44 111 ASN A CA 1
ATOM 939 C C . ASN A 1 111 ? 0.055 6.242 0.215 1.00 91.44 111 ASN A C 1
ATOM 941 O O . ASN A 1 111 ? -0.593 6.898 1.026 1.00 91.44 111 ASN A O 1
ATOM 945 N N . GLU A 1 112 ? -0.447 5.903 -0.974 1.00 93.44 112 GLU A N 1
ATOM 946 C CA . GLU A 1 112 ? -1.815 6.258 -1.382 1.00 93.44 112 GLU A CA 1
ATOM 947 C C . GLU A 1 112 ? -2.861 5.666 -0.424 1.00 93.44 112 GLU A C 1
ATOM 949 O O . GLU A 1 112 ? -3.743 6.381 0.057 1.00 93.44 112 GLU A O 1
ATOM 954 N N . PHE A 1 113 ? -2.740 4.383 -0.064 1.00 91.69 113 PHE A N 1
ATOM 955 C CA . PHE A 1 113 ? -3.638 3.771 0.924 1.00 91.69 113 PHE A CA 1
ATOM 956 C C . PHE A 1 113 ? -3.506 4.417 2.304 1.00 91.69 113 PHE A C 1
ATOM 958 O O . PHE A 1 113 ? -4.505 4.674 2.985 1.00 91.69 113 PHE A O 1
ATOM 965 N N . LYS A 1 114 ? -2.272 4.695 2.727 1.00 90.06 114 LYS A N 1
ATOM 966 C CA . LYS A 1 114 ? -1.993 5.333 4.012 1.00 90.06 114 LYS A CA 1
ATOM 967 C C . LYS A 1 114 ? -2.613 6.731 4.083 1.00 90.06 114 LYS A C 1
ATOM 969 O O . LYS A 1 114 ? -3.297 7.041 5.054 1.00 90.06 114 LYS A O 1
ATOM 974 N N . ASN A 1 115 ? -2.412 7.551 3.061 1.00 91.25 115 ASN A N 1
ATOM 975 C CA . ASN A 1 115 ? -2.818 8.951 3.062 1.00 91.25 115 ASN A CA 1
ATOM 976 C C . ASN A 1 115 ? -4.323 9.128 2.860 1.00 91.25 115 ASN A C 1
ATOM 978 O O . ASN A 1 115 ? -4.896 10.049 3.426 1.00 91.25 115 ASN A O 1
ATOM 982 N N . ARG A 1 116 ? -4.976 8.249 2.091 1.00 91.94 116 ARG A N 1
ATOM 983 C CA . ARG A 1 116 ? -6.413 8.379 1.797 1.00 91.94 116 ARG A CA 1
ATOM 984 C C . ARG A 1 116 ? -7.316 7.668 2.797 1.00 91.94 116 ARG A C 1
ATOM 986 O O . ARG A 1 116 ? -8.477 8.033 2.920 1.00 91.94 116 ARG A O 1
ATOM 993 N N . ILE A 1 117 ? -6.811 6.655 3.504 1.00 90.12 117 ILE A N 1
ATOM 994 C CA . ILE A 1 117 ? -7.625 5.871 4.445 1.00 90.12 117 ILE A CA 1
ATOM 995 C C . ILE A 1 117 ? -7.072 5.958 5.861 1.00 90.12 117 ILE A C 1
ATOM 997 O O . ILE A 1 117 ? -7.794 6.329 6.785 1.00 90.12 117 ILE A O 1
ATOM 1001 N N . TRP A 1 118 ? -5.802 5.600 6.055 1.00 89.56 118 TRP A N 1
ATOM 1002 C CA . TRP A 1 118 ? -5.251 5.433 7.399 1.00 89.56 118 TRP A CA 1
ATOM 1003 C C . TRP A 1 118 ? -5.100 6.756 8.150 1.00 89.56 118 TRP A C 1
ATOM 1005 O O . TRP A 1 118 ? -5.556 6.843 9.289 1.00 89.56 118 TRP A O 1
ATOM 1015 N N . LEU A 1 119 ? -4.495 7.780 7.539 1.00 86.38 119 LEU A N 1
ATOM 1016 C CA . LEU A 1 119 ? -4.283 9.077 8.191 1.00 86.38 119 LEU A CA 1
ATOM 1017 C C . LEU A 1 119 ? -5.608 9.790 8.515 1.00 86.38 119 LEU A C 1
ATOM 1019 O O . LEU A 1 119 ? -5.802 10.086 9.696 1.00 86.38 119 LEU A O 1
ATOM 1023 N N . PRO A 1 120 ? -6.566 9.944 7.574 1.00 89.50 120 PRO A N 1
ATOM 1024 C CA . PRO A 1 120 ? -7.853 10.575 7.876 1.00 89.50 120 PRO A CA 1
ATOM 1025 C C . PRO A 1 120 ? -8.613 9.828 8.971 1.00 89.50 120 PRO A C 1
ATOM 1027 O O . PRO A 1 120 ? -9.227 10.426 9.851 1.00 89.50 120 PRO A O 1
ATOM 1030 N N . ARG A 1 121 ? -8.523 8.491 8.976 1.00 87.75 121 ARG A N 1
ATOM 1031 C CA . ARG A 1 121 ? -9.094 7.686 10.056 1.00 87.75 121 ARG A CA 1
ATOM 1032 C C . ARG A 1 121 ? -8.436 7.983 11.399 1.00 87.75 121 ARG A C 1
ATOM 1034 O O . ARG A 1 121 ? -9.149 8.078 12.390 1.00 87.75 121 ARG A O 1
ATOM 1041 N N . CYS A 1 122 ? -7.106 8.048 11.460 1.00 85.75 122 CYS A N 1
ATOM 1042 C CA . CYS A 1 122 ? -6.390 8.315 12.709 1.00 85.75 122 CYS A CA 1
ATOM 1043 C C . CYS A 1 122 ? -6.817 9.654 13.313 1.00 85.75 122 CYS A C 1
ATOM 1045 O O . CYS A 1 122 ? -7.117 9.709 14.503 1.00 85.75 122 CYS A O 1
ATOM 1047 N N . GLU A 1 123 ? -6.883 10.694 12.483 1.00 86.06 123 GLU A N 1
ATOM 1048 C CA . GLU A 1 123 ? -7.311 12.036 12.887 1.00 86.06 123 GLU A CA 1
ATOM 1049 C C . GLU A 1 123 ? -8.755 12.032 13.403 1.00 86.06 123 GLU A C 1
ATOM 1051 O O . GLU A 1 123 ? -9.041 12.558 14.481 1.00 86.06 123 GLU A O 1
ATOM 1056 N N . GLU A 1 124 ? -9.657 11.363 12.684 1.00 87.19 124 GLU A N 1
ATOM 1057 C CA . GLU A 1 124 ? -11.066 11.291 13.059 1.00 87.19 124 GLU A CA 1
ATOM 1058 C C . GLU A 1 124 ? -11.296 10.468 14.333 1.00 87.19 124 GLU A C 1
ATOM 1060 O O . GLU A 1 124 ? -12.051 10.865 15.220 1.00 87.19 124 GLU A O 1
ATOM 1065 N N . VAL A 1 125 ? -10.608 9.334 14.478 1.00 86.00 125 VAL A N 1
ATOM 1066 C CA . VAL A 1 125 ? -10.659 8.528 15.705 1.00 86.00 125 VAL A CA 1
ATOM 1067 C C . VAL A 1 125 ? -10.140 9.336 16.891 1.00 86.00 125 VAL A C 1
ATOM 1069 O O . VAL A 1 125 ? -10.775 9.325 17.943 1.00 86.00 125 VAL A O 1
ATOM 1072 N N . GLU A 1 126 ? -9.042 10.079 16.732 1.00 84.19 126 GLU A N 1
ATOM 1073 C CA . GLU A 1 126 ? -8.518 10.942 17.792 1.00 84.19 126 GLU A CA 1
ATOM 1074 C C . GLU A 1 126 ? -9.528 12.030 18.193 1.00 84.19 126 GLU A C 1
ATOM 1076 O O . GLU A 1 126 ? -9.716 12.288 19.387 1.00 84.19 126 GLU A O 1
ATOM 1081 N N . ARG A 1 127 ? -10.210 12.651 17.221 1.00 88.50 127 ARG A N 1
ATOM 1082 C CA . ARG A 1 127 ? -11.278 13.628 17.480 1.00 88.50 127 ARG A CA 1
ATOM 1083 C C . ARG A 1 127 ? -12.421 13.005 18.286 1.00 88.50 127 ARG A C 1
ATOM 1085 O O . ARG A 1 127 ? -12.806 13.545 19.323 1.00 88.50 127 ARG A O 1
ATOM 1092 N N . LEU A 1 128 ? -12.913 11.843 17.858 1.00 86.06 128 LEU A N 1
ATOM 1093 C CA . LEU A 1 128 ? -14.016 11.133 18.513 1.00 86.06 128 LEU A CA 1
ATOM 1094 C C . LEU A 1 128 ? -13.646 10.624 19.915 1.00 86.06 128 LEU A C 1
ATOM 1096 O O . LEU A 1 128 ? -14.485 10.619 20.818 1.00 86.06 128 LEU A O 1
ATOM 1100 N N . GLU A 1 129 ? -12.400 10.195 20.126 1.00 85.81 129 GLU A N 1
ATOM 1101 C CA . GLU A 1 129 ? -11.897 9.811 21.448 1.00 85.81 129 GLU A CA 1
ATOM 1102 C C . GLU A 1 129 ? -11.858 11.012 22.401 1.00 85.81 129 GLU A C 1
ATOM 1104 O O . GLU A 1 129 ? -12.318 10.891 23.541 1.00 85.81 129 GLU A O 1
ATOM 1109 N N . LYS A 1 130 ? -11.393 12.180 21.931 1.00 86.88 130 LYS A N 1
ATOM 1110 C CA . LYS A 1 130 ? -11.397 13.432 22.708 1.00 86.88 130 LYS A CA 1
ATOM 1111 C C . LYS A 1 130 ? -12.811 13.854 23.101 1.00 86.88 130 LYS A C 1
ATOM 1113 O O . LYS A 1 130 ? -13.036 14.174 24.266 1.00 86.88 130 LYS A O 1
ATOM 1118 N N . GLU A 1 131 ? -13.766 13.799 22.174 1.00 87.50 131 GLU A N 1
ATOM 1119 C CA . GLU A 1 131 ? -15.178 14.121 22.443 1.00 87.50 131 GLU A CA 1
ATOM 1120 C C . GLU A 1 131 ? -15.806 13.194 23.488 1.00 87.50 131 GLU A C 1
ATOM 1122 O O . GLU A 1 131 ? -16.618 13.625 24.304 1.00 87.50 131 GLU A O 1
ATOM 1127 N N . LYS A 1 132 ? -15.390 11.924 23.516 1.00 84.12 132 LYS A N 1
ATOM 1128 C CA . LYS A 1 132 ? -15.837 10.940 24.513 1.00 84.12 132 LYS A CA 1
ATOM 1129 C C . LYS A 1 132 ? -15.040 10.988 25.820 1.00 84.12 132 LYS A C 1
ATOM 1131 O O . LYS A 1 132 ? -15.285 10.164 26.701 1.00 84.12 132 LYS A O 1
ATOM 1136 N N . GLY A 1 133 ? -14.086 11.911 25.949 1.00 81.94 133 GLY A N 1
ATOM 1137 C CA . GLY A 1 133 ? -13.212 12.031 27.116 1.00 81.94 133 GLY A CA 1
ATOM 1138 C C . GLY A 1 133 ? -12.275 10.835 27.318 1.00 81.94 133 GLY A C 1
ATOM 1139 O O . GLY A 1 133 ? -11.786 10.629 28.426 1.00 81.94 133 GLY A O 1
ATOM 1140 N N . ILE A 1 134 ? -12.033 10.031 26.277 1.00 78.06 134 ILE A N 1
ATOM 1141 C CA . ILE A 1 134 ? -11.158 8.857 26.337 1.00 78.06 134 ILE A CA 1
ATOM 1142 C C . ILE A 1 134 ? -9.710 9.341 26.282 1.00 78.06 134 ILE A C 1
ATOM 1144 O O . ILE A 1 134 ? -9.265 9.897 25.279 1.00 78.06 134 ILE A O 1
ATOM 1148 N N . GLN A 1 135 ? -8.946 9.113 27.350 1.00 74.12 135 GLN A N 1
ATOM 1149 C CA . GLN A 1 135 ? -7.530 9.464 27.372 1.00 74.12 135 GLN A CA 1
ATOM 1150 C C . GLN A 1 135 ? -6.657 8.266 26.989 1.00 74.12 135 GLN A C 1
ATOM 1152 O O . GLN A 1 135 ? -7.009 7.100 27.188 1.00 74.12 135 GLN A O 1
ATOM 1157 N N . LYS A 1 136 ? -5.428 8.536 26.526 1.00 66.56 136 LYS A N 1
ATOM 1158 C CA . LYS A 1 136 ? -4.433 7.487 26.217 1.00 66.56 136 LYS A CA 1
ATOM 1159 C C . LYS A 1 136 ? -4.211 6.512 27.385 1.00 66.56 136 LYS A C 1
ATOM 1161 O O . LYS A 1 136 ? -3.922 5.333 27.170 1.00 66.56 136 LYS A O 1
ATOM 1166 N N . GLN A 1 137 ? -4.356 6.983 28.625 1.00 60.69 137 GLN A N 1
ATOM 1167 C CA . GLN A 1 137 ? -4.245 6.147 29.822 1.00 60.69 137 GLN A CA 1
ATOM 1168 C C . GLN A 1 137 ? -5.379 5.114 29.931 1.00 60.69 137 GLN A C 1
ATOM 1170 O O . GLN A 1 137 ? -5.130 3.985 30.363 1.00 60.69 137 GLN A O 1
ATOM 1175 N N . ASP A 1 138 ? -6.589 5.456 29.493 1.00 61.22 138 ASP A N 1
ATOM 1176 C CA . ASP A 1 138 ? -7.761 4.575 29.521 1.00 61.22 138 ASP A CA 1
ATOM 1177 C C . ASP A 1 138 ? -7.642 3.472 28.470 1.00 61.22 138 ASP A C 1
ATOM 1179 O O . ASP A 1 138 ? -7.867 2.295 28.766 1.00 61.22 138 ASP A O 1
ATOM 1183 N N . LEU A 1 139 ? -7.143 3.823 27.281 1.00 64.12 139 LEU A N 1
ATOM 1184 C CA . LEU A 1 139 ? -6.795 2.860 26.233 1.00 64.12 139 LEU A CA 1
ATOM 1185 C C . LEU A 1 139 ? -5.717 1.872 26.708 1.00 64.12 139 LEU A C 1
ATOM 1187 O O . LEU A 1 139 ? -5.824 0.664 26.480 1.00 64.12 139 LEU A O 1
ATOM 1191 N N . LYS A 1 140 ? -4.690 2.354 27.424 1.00 59.97 140 LYS A N 1
ATOM 1192 C CA . LYS A 1 140 ? -3.613 1.509 27.973 1.00 59.97 140 LYS A CA 1
ATOM 1193 C C . LYS A 1 140 ? -4.124 0.558 29.063 1.00 59.97 140 LYS A C 1
ATOM 1195 O O . LYS A 1 140 ? -3.717 -0.605 29.095 1.00 59.97 140 LYS A O 1
ATOM 1200 N N . LYS A 1 141 ? -5.029 1.020 29.935 1.00 56.31 141 LYS A N 1
ATOM 1201 C CA . LYS A 1 141 ? -5.683 0.186 30.961 1.00 56.31 141 LYS A CA 1
ATOM 1202 C C . LYS A 1 141 ? -6.587 -0.878 30.334 1.00 56.31 141 LYS A C 1
ATOM 1204 O O . LYS A 1 141 ? -6.559 -2.022 30.785 1.00 56.31 141 LYS A O 1
ATOM 1209 N N . LYS A 1 142 ? -7.333 -0.535 29.276 1.00 58.66 142 LYS A N 1
ATOM 1210 C CA . LYS A 1 142 ? -8.162 -1.485 28.519 1.00 58.66 142 LYS A CA 1
ATOM 1211 C C . LYS A 1 142 ? -7.317 -2.584 27.868 1.00 58.66 142 LYS A C 1
ATOM 1213 O O . LYS A 1 142 ? -7.604 -3.756 28.086 1.00 58.66 142 LYS A O 1
ATOM 1218 N N . ARG A 1 143 ? -6.211 -2.222 27.200 1.00 55.72 143 ARG A N 1
ATOM 1219 C CA . ARG A 1 143 ? -5.271 -3.188 26.594 1.00 55.72 143 ARG A CA 1
ATOM 1220 C C . ARG A 1 143 ? -4.714 -4.192 27.605 1.00 55.72 143 ARG A C 1
ATOM 1222 O O . ARG A 1 143 ? -4.671 -5.376 27.302 1.00 55.72 143 ARG A O 1
ATOM 1229 N N . LYS A 1 144 ? -4.334 -3.739 28.809 1.00 53.44 144 LYS A N 1
ATOM 1230 C CA . LYS A 1 144 ? -3.862 -4.637 29.882 1.00 53.44 144 LYS A CA 1
ATOM 1231 C C . LYS A 1 144 ? -4.946 -5.610 30.353 1.00 53.44 144 LYS A C 1
ATOM 1233 O O . LYS A 1 144 ? -4.645 -6.760 30.630 1.00 53.44 144 LYS A O 1
ATOM 1238 N N . ARG A 1 145 ? -6.203 -5.163 30.446 1.00 49.81 145 ARG A N 1
ATOM 1239 C CA . ARG A 1 145 ? -7.323 -6.043 30.819 1.00 49.81 145 ARG A CA 1
ATOM 1240 C C . ARG A 1 145 ? -7.604 -7.079 29.731 1.00 49.81 145 ARG A C 1
ATOM 1242 O O . ARG A 1 145 ? -7.807 -8.239 30.056 1.00 49.81 145 ARG A O 1
ATOM 1249 N N . GLU A 1 146 ? -7.580 -6.682 28.461 1.00 51.94 146 GLU A N 1
ATOM 1250 C CA . GLU A 1 146 ? -7.801 -7.589 27.326 1.00 51.94 146 GLU A CA 1
ATOM 1251 C C . GLU A 1 146 ? -6.686 -8.637 27.192 1.00 51.94 146 GLU A C 1
ATOM 1253 O O . GLU A 1 146 ? -7.002 -9.810 27.014 1.00 51.94 146 GLU A O 1
ATOM 1258 N N . SER A 1 147 ? -5.413 -8.261 27.384 1.00 48.28 147 SER A N 1
ATOM 1259 C CA . SER A 1 147 ? -4.300 -9.224 27.391 1.00 48.28 147 SER A CA 1
ATOM 1260 C C . SER A 1 147 ? -4.422 -10.246 28.526 1.00 48.28 147 SER A C 1
ATOM 1262 O O . SER A 1 147 ? -4.221 -11.435 28.306 1.00 48.28 147 SER A O 1
ATOM 1264 N N . SER A 1 148 ? -4.834 -9.813 29.724 1.00 45.19 148 SER A N 1
ATOM 1265 C CA . SER A 1 148 ? -5.060 -10.720 30.859 1.00 45.19 148 SER A CA 1
ATOM 1266 C C . SER A 1 148 ? -6.273 -11.641 30.658 1.00 45.19 148 SER A C 1
ATOM 1268 O O . SER A 1 148 ? -6.280 -12.770 31.142 1.00 45.19 148 SER A O 1
ATOM 1270 N N . ILE A 1 149 ? -7.300 -11.189 29.929 1.00 48.44 149 ILE A N 1
ATOM 1271 C CA . ILE A 1 149 ? -8.477 -12.005 29.588 1.00 48.44 149 ILE A CA 1
ATOM 1272 C C . ILE A 1 149 ? -8.146 -13.027 28.485 1.00 48.44 149 ILE A C 1
ATOM 1274 O O . ILE A 1 149 ? -8.669 -14.142 28.519 1.00 48.44 149 ILE A O 1
ATOM 1278 N N . GLU A 1 150 ? -7.289 -12.690 27.515 1.00 41.19 150 GLU A N 1
ATOM 1279 C CA . GLU A 1 150 ? -6.811 -13.650 26.506 1.00 41.19 150 GLU A CA 1
ATOM 1280 C C . GLU A 1 150 ? -5.946 -14.762 27.115 1.00 41.19 150 GLU A C 1
ATOM 1282 O O . GLU A 1 150 ? -6.053 -15.912 26.683 1.00 41.19 150 GLU A O 1
ATOM 1287 N N . GLU A 1 151 ? -5.158 -14.459 28.149 1.00 38.31 151 GLU A N 1
ATOM 1288 C CA . GLU A 1 151 ? -4.392 -15.462 28.899 1.00 38.31 151 GLU A CA 1
ATOM 1289 C C . GLU A 1 151 ? -5.311 -16.362 29.755 1.00 38.31 151 GLU A C 1
ATOM 1291 O O . GLU A 1 151 ? -5.177 -17.589 29.724 1.00 38.31 151 GLU A O 1
ATOM 1296 N N . GLY A 1 152 ? -6.324 -15.788 30.419 1.00 34.75 152 GLY A N 1
ATOM 1297 C CA . GLY A 1 152 ? -7.260 -16.515 31.293 1.00 34.75 152 GLY A CA 1
ATOM 1298 C C . GLY A 1 152 ? -8.310 -17.390 30.590 1.00 34.75 152 GLY A C 1
ATOM 1299 O O . GLY A 1 152 ? -8.835 -18.324 31.188 1.00 34.75 152 GLY A O 1
ATOM 1300 N N . LYS A 1 153 ? -8.613 -17.161 29.305 1.00 33.19 153 LYS A N 1
ATOM 1301 C CA . LYS A 1 153 ? -9.582 -17.989 28.548 1.00 33.19 153 LYS A CA 1
ATOM 1302 C C . LYS A 1 153 ? -9.035 -19.351 28.101 1.00 33.19 153 LYS A C 1
ATOM 1304 O O . LYS A 1 153 ? -9.755 -20.111 27.451 1.00 33.19 153 LYS A O 1
ATOM 1309 N N . SER A 1 154 ? -7.773 -19.664 28.396 1.00 35.09 154 SER A N 1
ATOM 1310 C CA . SER A 1 154 ? -7.119 -20.883 27.915 1.00 35.09 154 SER A CA 1
ATOM 1311 C C . SER A 1 154 ? -7.352 -22.131 28.783 1.00 35.09 154 SER A C 1
ATOM 1313 O O . SER A 1 154 ? -7.137 -23.235 28.282 1.00 35.09 154 SER A O 1
ATOM 1315 N N . GLU A 1 155 ? -7.861 -21.996 30.014 1.00 33.47 155 GLU A N 1
ATOM 1316 C CA . GLU A 1 155 ? -7.877 -23.113 30.976 1.00 33.47 155 GLU A CA 1
ATOM 1317 C C . GLU A 1 155 ? -9.257 -23.740 31.255 1.00 33.47 155 GLU A C 1
ATOM 1319 O O . GLU A 1 155 ? -9.312 -24.892 31.681 1.00 33.47 155 GLU A O 1
ATOM 1324 N N . GLU A 1 156 ? -10.384 -23.085 30.944 1.00 31.31 156 GLU A N 1
ATOM 1325 C CA . GLU A 1 156 ? -11.677 -23.484 31.545 1.00 31.31 156 GLU A CA 1
ATOM 1326 C C . GLU A 1 156 ? -12.721 -24.149 30.619 1.00 31.31 156 GLU A C 1
ATOM 1328 O O . GLU A 1 156 ? -13.880 -24.293 30.990 1.00 31.31 156 GLU A O 1
ATOM 1333 N N . SER A 1 157 ? -12.362 -24.620 29.417 1.00 32.53 157 SER A N 1
ATOM 1334 C CA . SER A 1 157 ? -13.348 -25.278 28.523 1.00 32.53 157 SER A CA 1
ATOM 1335 C C . SER A 1 157 ? -12.842 -26.514 27.769 1.00 32.53 157 SER A C 1
ATOM 1337 O O . SER A 1 157 ? -13.096 -26.691 26.578 1.00 32.53 157 SER A O 1
ATOM 1339 N N . ILE A 1 158 ? -1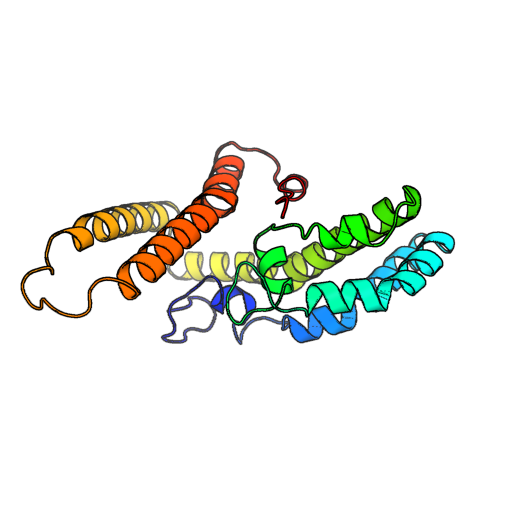2.142 -27.421 28.462 1.00 34.31 158 ILE A N 1
ATOM 1340 C CA . ILE A 1 158 ? -11.808 -28.753 27.920 1.00 34.31 158 ILE A CA 1
ATOM 1341 C C . ILE A 1 158 ? -12.200 -29.853 28.911 1.00 34.31 158 ILE A C 1
ATOM 1343 O O . ILE A 1 158 ? -11.362 -30.592 29.423 1.00 34.31 158 ILE A O 1
ATOM 1347 N N . LYS A 1 159 ? -13.500 -30.005 29.151 1.00 35.78 159 LYS A N 1
ATOM 1348 C CA . LYS A 1 159 ? -14.082 -31.307 29.485 1.00 35.78 159 LYS A CA 1
ATOM 1349 C C . LYS A 1 159 ? -15.252 -31.509 28.529 1.00 35.78 159 LYS A C 1
ATOM 1351 O O . LYS A 1 159 ? -16.070 -30.615 28.384 1.00 35.78 159 LYS A O 1
ATOM 1356 N N . ASP A 1 160 ? -15.221 -32.650 27.843 1.00 33.81 160 ASP A N 1
ATOM 1357 C CA . ASP A 1 160 ? -16.201 -33.130 26.857 1.00 33.81 160 ASP A CA 1
ATOM 1358 C C . ASP A 1 160 ? -16.049 -32.443 25.482 1.00 33.81 160 ASP A C 1
ATOM 1360 O O . ASP A 1 160 ? -16.259 -31.255 25.312 1.00 33.81 160 ASP A O 1
ATOM 1364 N N . THR A 1 161 ? -15.518 -33.066 24.425 1.00 31.84 161 THR A N 1
ATOM 1365 C CA . THR A 1 161 ? -15.927 -34.344 23.830 1.00 31.84 161 THR A CA 1
ATOM 1366 C C . THR A 1 161 ? -14.742 -34.907 23.023 1.00 31.84 161 THR A C 1
ATOM 1368 O O . THR A 1 161 ? -14.143 -34.228 22.181 1.00 31.84 161 THR A O 1
ATOM 1371 N N . LYS A 1 162 ? -14.333 -36.151 23.307 1.00 40.34 162 LYS A N 1
ATOM 1372 C CA . LYS A 1 162 ? -13.343 -36.905 22.513 1.00 40.34 162 LYS A CA 1
ATOM 1373 C C . LYS A 1 162 ? -13.992 -37.356 21.191 1.00 40.34 162 LYS A C 1
ATOM 1375 O O . LYS A 1 162 ? -15.180 -37.631 21.164 1.00 40.34 162 LYS A O 1
ATOM 1380 N N . ILE A 1 163 ? -13.158 -37.532 20.156 1.00 41.41 163 ILE A N 1
ATOM 1381 C CA . ILE A 1 163 ? -13.442 -38.117 18.821 1.00 41.41 163 ILE A CA 1
ATOM 1382 C C . ILE A 1 163 ? -13.743 -37.087 17.704 1.00 41.41 163 ILE A C 1
ATOM 1384 O O . ILE A 1 163 ? -14.860 -36.972 17.220 1.00 41.41 163 ILE A O 1
ATOM 1388 N N . LYS A 1 164 ? -12.704 -36.339 17.287 1.00 37.94 164 LYS A N 1
ATOM 1389 C CA . LYS A 1 164 ? -12.453 -35.794 15.915 1.00 37.94 164 LYS A CA 1
ATOM 1390 C C . LYS A 1 164 ? -11.074 -35.088 15.835 1.00 37.94 164 LYS A C 1
ATOM 1392 O O . LYS A 1 164 ? -10.866 -34.101 15.131 1.00 37.94 164 LYS A O 1
ATOM 1397 N N . LYS A 1 165 ? -10.108 -35.565 16.630 1.00 41.31 165 LYS A N 1
ATOM 1398 C CA . LYS A 1 165 ? -8.841 -34.882 16.938 1.00 41.31 165 LYS A CA 1
ATOM 1399 C C . LYS A 1 165 ? -7.698 -35.380 16.051 1.00 41.31 165 LYS A C 1
ATOM 1401 O O . LYS A 1 165 ? -6.941 -36.226 16.496 1.00 41.31 165 LYS A O 1
ATOM 1406 N N . THR A 1 166 ? -7.523 -34.808 14.863 1.00 42.78 166 THR A N 1
ATOM 1407 C CA . THR A 1 166 ? -6.189 -34.785 14.217 1.00 42.78 166 THR A CA 1
ATOM 1408 C C . THR A 1 166 ? -6.060 -33.651 13.196 1.00 42.78 166 THR A C 1
ATOM 1410 O O . THR A 1 166 ? -5.101 -32.892 13.276 1.00 42.78 166 THR A O 1
ATOM 1413 N N . ASN A 1 167 ? -7.066 -33.399 12.347 1.00 41.19 167 ASN A N 1
ATOM 1414 C CA . ASN A 1 167 ? -6.974 -32.335 11.326 1.00 41.19 167 ASN A CA 1
ATOM 1415 C C . ASN A 1 167 ? -7.311 -30.914 11.823 1.00 41.19 167 ASN A C 1
ATOM 1417 O O . ASN A 1 167 ? -6.755 -29.936 11.320 1.00 41.19 167 ASN A O 1
ATOM 1421 N N . GLU A 1 168 ? -8.173 -30.757 12.833 1.00 43.16 168 GLU A N 1
ATOM 1422 C CA . GLU A 1 168 ? -8.495 -29.427 13.376 1.00 43.16 168 GLU A CA 1
ATOM 1423 C C . GLU A 1 168 ? -7.381 -28.830 14.241 1.00 43.16 168 GLU A C 1
ATOM 1425 O O . GLU A 1 168 ? -7.208 -27.613 14.255 1.00 43.16 168 GLU A O 1
ATOM 1430 N N . ASN A 1 169 ? -6.608 -29.661 14.945 1.00 43.00 169 ASN A N 1
ATOM 1431 C CA . ASN A 1 169 ? -5.545 -29.177 15.828 1.00 43.00 169 ASN A CA 1
ATOM 1432 C C . ASN A 1 169 ? -4.350 -28.635 15.041 1.00 43.00 169 ASN A C 1
ATOM 1434 O O . ASN A 1 169 ? -3.769 -27.638 15.458 1.00 43.00 169 ASN A O 1
ATOM 1438 N N . VAL A 1 170 ? -4.036 -29.214 13.877 1.00 45.59 170 VAL A N 1
ATOM 1439 C CA . VAL A 1 170 ? -3.001 -28.683 12.976 1.00 45.59 170 VAL A CA 1
ATOM 1440 C C . VAL A 1 170 ? -3.442 -27.338 12.398 1.00 45.59 170 VAL A C 1
ATOM 1442 O O . VAL A 1 170 ? -2.696 -26.369 12.493 1.00 45.59 170 VAL A O 1
ATOM 1445 N N . LYS A 1 171 ? -4.691 -27.222 11.919 1.00 44.94 171 LYS A N 1
ATOM 1446 C CA . LYS A 1 171 ? -5.239 -25.948 11.415 1.00 44.94 171 LYS A CA 1
ATOM 1447 C C . LYS A 1 171 ? -5.343 -24.874 12.503 1.00 44.94 171 LYS A C 1
ATOM 1449 O O . LYS A 1 171 ? -5.033 -23.716 12.243 1.00 44.94 171 LYS A O 1
ATOM 1454 N N . LYS A 1 172 ? -5.744 -25.230 13.729 1.00 45.88 172 LYS A N 1
ATOM 1455 C CA . LYS A 1 172 ? -5.809 -24.301 14.874 1.00 45.88 172 LYS A CA 1
ATOM 1456 C C . LYS A 1 172 ? -4.416 -23.878 15.347 1.00 45.88 172 LYS A C 1
ATOM 1458 O O . LYS A 1 172 ? -4.241 -22.711 15.681 1.00 45.88 172 LYS A O 1
ATOM 1463 N N . LYS A 1 173 ? -3.427 -24.780 15.336 1.00 40.47 173 LYS A N 1
ATOM 1464 C CA . LYS A 1 173 ? -2.032 -24.472 15.691 1.00 40.47 173 LYS A CA 1
ATOM 1465 C C . LYS A 1 173 ? -1.372 -23.588 14.633 1.00 40.47 173 LYS A C 1
ATOM 1467 O O . LYS A 1 173 ? -0.852 -22.546 14.999 1.00 40.47 173 LYS A O 1
ATOM 1472 N N . GLN A 1 174 ? -1.549 -23.903 13.347 1.00 45.47 174 GLN A N 1
ATOM 1473 C CA . GLN A 1 174 ? -1.115 -23.054 12.233 1.00 45.47 174 GLN A CA 1
ATOM 1474 C C . GLN A 1 174 ? -1.784 -21.678 12.274 1.00 45.47 174 GLN A C 1
ATOM 1476 O O . GLN A 1 174 ? -1.099 -20.676 12.147 1.00 45.47 174 GLN A O 1
ATOM 1481 N N . LYS A 1 175 ? -3.099 -21.596 12.528 1.00 43.16 175 LYS A N 1
ATOM 1482 C CA . LYS A 1 175 ? -3.815 -20.315 12.661 1.00 43.16 175 LYS A CA 1
ATOM 1483 C C . LYS A 1 175 ? -3.332 -19.509 13.875 1.00 43.16 175 LYS A C 1
ATOM 1485 O O . LYS A 1 175 ? -3.219 -18.294 13.771 1.00 43.16 175 LYS A O 1
ATOM 1490 N N . LYS A 1 176 ? -3.002 -20.161 14.998 1.00 45.19 176 LYS A N 1
ATOM 1491 C CA . LYS A 1 176 ? -2.421 -19.509 16.186 1.00 45.19 176 LYS A CA 1
ATOM 1492 C C . LYS A 1 176 ? -0.979 -19.049 15.954 1.00 45.19 176 LYS A C 1
ATOM 1494 O O . LYS A 1 176 ? -0.676 -17.912 16.284 1.00 45.19 176 LYS A O 1
ATOM 1499 N N . GLU A 1 177 ? -0.118 -19.870 15.353 1.00 41.03 177 GLU A N 1
ATOM 1500 C CA . GLU A 1 177 ? 1.246 -19.481 14.951 1.00 41.03 177 GLU A CA 1
ATOM 1501 C C . GLU A 1 177 ? 1.230 -18.358 13.920 1.00 41.03 177 GLU A C 1
ATOM 1503 O O . GLU A 1 177 ? 2.024 -17.433 14.002 1.00 41.03 177 GLU A O 1
ATOM 1508 N N . PHE A 1 178 ? 0.284 -18.387 12.988 1.00 40.47 178 PHE A N 1
ATOM 1509 C CA . PHE A 1 178 ? 0.096 -17.366 11.971 1.00 40.47 178 PHE A CA 1
ATOM 1510 C C . PHE A 1 178 ? -0.373 -16.027 12.555 1.00 40.47 178 PHE A C 1
ATOM 1512 O O . PHE A 1 178 ? 0.200 -14.989 12.239 1.00 40.47 178 PHE A O 1
ATOM 1519 N N . VAL A 1 179 ? -1.368 -16.041 13.450 1.00 41.84 179 VAL A N 1
ATOM 1520 C CA . VAL A 1 17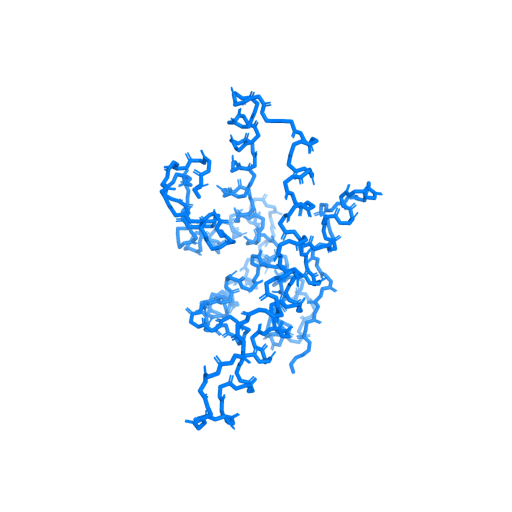9 ? -1.821 -14.843 14.183 1.00 41.84 179 VAL A CA 1
ATOM 1521 C C . VAL A 1 179 ? -0.709 -14.308 15.087 1.00 41.84 179 VAL A C 1
ATOM 1523 O O . VAL A 1 179 ? -0.481 -13.102 15.117 1.00 41.84 179 VAL A O 1
ATOM 1526 N N . LYS A 1 180 ? 0.041 -15.194 15.753 1.00 43.56 180 LYS A N 1
ATOM 1527 C CA . LYS A 1 180 ? 1.203 -14.831 16.572 1.00 43.56 180 LYS A CA 1
ATOM 1528 C C . LYS A 1 180 ? 2.314 -14.216 15.713 1.00 43.56 180 LYS A C 1
ATOM 1530 O O . LYS A 1 180 ? 2.819 -13.163 16.065 1.00 43.56 180 LYS A O 1
ATOM 1535 N N . ASN A 1 181 ? 2.608 -14.778 14.541 1.00 36.56 181 ASN A N 1
ATOM 1536 C CA . ASN A 1 181 ? 3.590 -14.241 13.596 1.00 36.56 181 ASN A CA 1
ATOM 1537 C C . ASN A 1 181 ? 3.134 -12.929 12.935 1.00 36.56 181 ASN A C 1
ATOM 1539 O O . ASN A 1 181 ? 3.975 -12.116 12.583 1.00 36.56 181 ASN A O 1
ATOM 1543 N N . ILE A 1 182 ? 1.835 -12.683 12.763 1.00 42.41 182 ILE A N 1
ATOM 1544 C CA . ILE A 1 182 ? 1.325 -11.393 12.265 1.00 42.41 182 ILE A CA 1
ATOM 1545 C C . ILE A 1 182 ? 1.375 -10.317 13.356 1.00 42.41 182 ILE A C 1
ATOM 1547 O O . ILE A 1 182 ? 1.778 -9.191 13.072 1.00 42.41 182 ILE A O 1
ATOM 1551 N N . ASN A 1 183 ? 1.020 -10.656 14.599 1.00 41.72 183 ASN A N 1
ATOM 1552 C CA . ASN A 1 183 ? 1.128 -9.731 15.732 1.00 41.72 183 ASN A CA 1
ATOM 1553 C C . ASN A 1 183 ? 2.593 -9.381 16.048 1.00 41.72 183 ASN A C 1
ATOM 1555 O O . ASN A 1 183 ? 2.903 -8.206 16.236 1.00 41.72 183 ASN A O 1
ATOM 1559 N N . ILE A 1 184 ? 3.491 -10.374 16.002 1.00 40.97 184 ILE A N 1
ATOM 1560 C CA . ILE A 1 184 ? 4.933 -10.209 16.245 1.00 40.97 184 ILE A CA 1
ATOM 1561 C C . ILE A 1 184 ? 5.603 -9.323 15.185 1.00 40.97 184 ILE A C 1
ATOM 1563 O O . ILE A 1 184 ? 6.511 -8.564 15.514 1.00 40.97 184 ILE A O 1
ATOM 1567 N N . VAL A 1 185 ? 5.211 -9.428 13.909 1.00 44.12 185 VAL A N 1
ATOM 1568 C CA . VAL A 1 185 ? 6.038 -8.886 12.815 1.00 44.12 185 VAL A CA 1
ATOM 1569 C C . VAL A 1 185 ? 5.741 -7.419 12.489 1.00 44.12 185 VAL A C 1
ATOM 1571 O O . VAL A 1 185 ? 6.659 -6.726 12.057 1.00 44.12 185 VAL A O 1
ATOM 1574 N N . THR A 1 186 ? 4.537 -6.902 12.763 1.00 52.12 186 THR A N 1
ATOM 1575 C CA . THR A 1 186 ? 4.238 -5.482 12.484 1.00 52.12 186 THR A CA 1
ATOM 1576 C C . THR A 1 186 ? 3.612 -4.739 13.657 1.00 52.12 186 THR A C 1
ATOM 1578 O O . THR A 1 186 ? 4.171 -3.732 14.076 1.00 52.12 186 THR A O 1
ATOM 1581 N N . ARG A 1 187 ? 2.512 -5.211 14.256 1.00 48.12 187 ARG A N 1
ATOM 1582 C CA . ARG A 1 187 ? 1.795 -4.433 15.287 1.00 48.12 187 ARG A CA 1
ATOM 1583 C C . ARG A 1 187 ? 2.668 -4.104 16.504 1.00 48.12 187 ARG A C 1
ATOM 1585 O O . ARG A 1 187 ? 2.795 -2.931 16.841 1.00 48.12 187 ARG A O 1
ATOM 1592 N N . ASP A 1 188 ? 3.277 -5.100 17.143 1.00 45.72 188 ASP A N 1
ATOM 1593 C CA . ASP A 1 188 ? 4.042 -4.872 18.379 1.00 45.72 188 ASP A CA 1
ATOM 1594 C C . ASP A 1 188 ? 5.365 -4.141 18.115 1.00 45.72 188 ASP A C 1
ATOM 1596 O O . ASP A 1 188 ? 5.806 -3.334 18.930 1.00 45.72 188 ASP A O 1
ATOM 1600 N N . ARG A 1 189 ? 5.956 -4.348 16.933 1.00 50.38 189 ARG A N 1
ATOM 1601 C CA . ARG A 1 189 ? 7.207 -3.703 16.523 1.00 50.38 189 ARG A CA 1
ATOM 1602 C C . ARG A 1 189 ? 7.015 -2.237 16.143 1.00 50.38 189 ARG A C 1
ATOM 1604 O O . ARG A 1 189 ? 7.820 -1.412 16.544 1.00 50.38 189 ARG A O 1
ATOM 1611 N N . LEU A 1 190 ? 5.943 -1.900 15.427 1.00 48.19 190 LEU A N 1
ATOM 1612 C CA . LEU A 1 190 ? 5.594 -0.516 15.089 1.00 48.19 190 LEU A CA 1
ATOM 1613 C C . LEU A 1 190 ? 5.146 0.264 16.315 1.00 48.19 190 LEU A C 1
ATOM 1615 O O . LEU A 1 190 ? 5.533 1.416 16.480 1.00 48.19 190 LEU A O 1
ATOM 1619 N N . ILE A 1 191 ? 4.369 -0.375 17.195 1.00 48.34 191 ILE A N 1
ATOM 1620 C CA . ILE A 1 191 ? 4.035 0.199 18.498 1.00 48.34 191 ILE A CA 1
ATOM 1621 C C . ILE A 1 191 ? 5.324 0.435 19.295 1.00 48.34 191 ILE A C 1
ATOM 1623 O O . ILE A 1 191 ? 5.477 1.533 19.813 1.00 48.34 191 ILE A O 1
ATOM 1627 N N . GLY A 1 192 ? 6.253 -0.530 19.316 1.00 45.22 192 GLY A N 1
ATOM 1628 C CA . GLY A 1 192 ? 7.581 -0.409 19.929 1.00 45.22 192 GLY A CA 1
ATOM 1629 C C . GLY A 1 192 ? 8.399 0.760 19.373 1.00 45.22 192 GLY A C 1
ATOM 1630 O O . GLY A 1 192 ? 8.777 1.655 20.116 1.00 45.22 192 GLY A O 1
ATOM 1631 N N . SER A 1 193 ? 8.588 0.829 18.053 1.00 47.44 193 SER A N 1
ATOM 1632 C CA . SER A 1 193 ? 9.357 1.896 17.397 1.00 47.44 193 SER A CA 1
ATOM 1633 C C . SER A 1 193 ? 8.753 3.289 17.599 1.00 47.44 193 SER A C 1
ATOM 1635 O O . SER A 1 193 ? 9.496 4.250 17.772 1.00 47.44 193 SER A O 1
ATOM 1637 N N . VAL A 1 194 ? 7.420 3.402 17.644 1.00 44.25 194 VAL A N 1
ATOM 1638 C CA . VAL A 1 194 ? 6.727 4.658 17.979 1.00 44.25 194 VAL A CA 1
ATOM 1639 C C . VAL A 1 194 ? 6.881 5.001 19.464 1.00 44.25 194 VAL A C 1
ATOM 1641 O O . VAL A 1 194 ? 7.051 6.172 19.800 1.00 44.25 194 VAL A O 1
ATOM 1644 N N . THR A 1 195 ? 6.849 4.014 20.368 1.00 47.59 195 THR A N 1
ATOM 1645 C CA . THR A 1 195 ? 7.107 4.248 21.800 1.00 47.59 195 THR A CA 1
ATOM 1646 C C . THR A 1 195 ? 8.567 4.579 22.104 1.00 47.59 195 THR A C 1
ATOM 1648 O O . THR A 1 195 ? 8.816 5.288 23.075 1.00 47.59 195 THR A O 1
ATOM 1651 N N . ASP A 1 196 ? 9.496 4.143 21.253 1.00 41.84 196 ASP A N 1
ATOM 1652 C CA . ASP A 1 196 ? 10.939 4.383 21.369 1.00 41.84 196 ASP A CA 1
ATOM 1653 C C . ASP A 1 196 ? 11.393 5.668 20.641 1.00 41.84 196 ASP A C 1
ATOM 1655 O O . ASP A 1 196 ? 12.587 5.953 20.561 1.00 41.84 196 ASP A O 1
ATOM 1659 N N . GLY A 1 197 ? 10.455 6.463 20.106 1.00 34.22 197 GLY A N 1
ATOM 1660 C CA . GLY A 1 197 ? 10.743 7.760 19.478 1.00 34.22 197 GLY A CA 1
ATOM 1661 C C . GLY A 1 197 ? 11.424 7.676 18.108 1.00 34.22 197 GLY A C 1
ATOM 1662 O O . GLY A 1 197 ? 11.983 8.665 17.635 1.00 34.22 197 GLY A O 1
ATOM 1663 N N . ILE A 1 198 ? 11.390 6.512 17.458 1.00 43.78 198 ILE A N 1
ATOM 1664 C CA . ILE A 1 198 ? 12.007 6.294 16.151 1.00 43.78 198 ILE A CA 1
ATOM 1665 C C . ILE A 1 198 ? 11.075 6.834 15.056 1.00 43.78 198 ILE A C 1
ATOM 1667 O O . ILE A 1 198 ? 9.890 6.494 15.019 1.00 43.78 198 ILE A O 1
ATOM 1671 N N . ASN A 1 199 ? 11.609 7.643 14.129 1.00 45.75 199 ASN A N 1
ATOM 1672 C CA . ASN A 1 199 ? 10.847 8.118 12.974 1.00 45.75 199 ASN A CA 1
ATOM 1673 C C . ASN A 1 199 ? 10.505 6.936 12.044 1.00 45.75 199 ASN A C 1
ATOM 1675 O O . ASN A 1 199 ? 11.347 6.424 11.308 1.00 45.75 199 ASN A O 1
ATOM 1679 N N . ILE A 1 200 ? 9.244 6.508 12.090 1.00 48.00 200 ILE A N 1
ATOM 1680 C CA . ILE A 1 200 ? 8.696 5.417 11.278 1.00 48.00 200 ILE A CA 1
ATOM 1681 C C . ILE A 1 200 ? 8.386 5.827 9.835 1.00 48.00 200 ILE A C 1
ATOM 1683 O O . ILE A 1 200 ? 7.886 5.002 9.084 1.00 48.00 200 ILE A O 1
ATOM 1687 N N . GLU A 1 201 ? 8.647 7.062 9.417 1.00 43.19 201 GLU A N 1
ATOM 1688 C CA . GLU A 1 201 ? 8.331 7.564 8.073 1.00 43.19 201 GLU A CA 1
ATOM 1689 C C . GLU A 1 201 ? 8.967 6.720 6.951 1.00 43.19 201 GLU A C 1
ATOM 1691 O O . GLU A 1 201 ? 8.336 6.535 5.914 1.00 43.19 201 GLU A O 1
ATOM 1696 N N . TYR A 1 202 ? 10.121 6.083 7.213 1.00 44.34 202 TYR A N 1
ATOM 1697 C CA . TYR A 1 202 ? 10.894 5.314 6.220 1.00 44.34 202 TYR A CA 1
ATOM 1698 C C . TYR A 1 202 ? 11.216 3.853 6.619 1.00 44.34 202 TYR A C 1
ATOM 1700 O O . TYR A 1 202 ? 12.013 3.192 5.961 1.00 44.34 202 TYR A O 1
ATOM 1708 N N . ILE A 1 203 ? 10.638 3.314 7.704 1.00 43.88 203 ILE A N 1
ATOM 1709 C CA . ILE A 1 203 ? 11.058 2.012 8.295 1.00 43.88 203 ILE A CA 1
ATOM 1710 C C . ILE A 1 203 ? 10.305 0.796 7.729 1.00 43.88 203 ILE A C 1
ATOM 1712 O O . ILE A 1 203 ? 10.672 -0.357 7.961 1.00 43.88 203 ILE A O 1
ATOM 1716 N N . TRP A 1 204 ? 9.260 1.028 6.945 1.00 50.41 204 TRP A N 1
ATOM 1717 C CA . TRP A 1 204 ? 8.311 -0.006 6.524 1.00 50.41 204 TRP A CA 1
ATOM 1718 C C . TRP A 1 204 ? 8.845 -0.981 5.461 1.00 50.41 204 TRP A C 1
ATOM 1720 O O . TRP A 1 204 ? 8.150 -1.930 5.110 1.00 50.41 204 TRP A O 1
ATOM 1730 N N . ASP A 1 205 ? 10.087 -0.793 5.003 1.00 42.03 205 ASP A N 1
ATOM 1731 C CA . ASP A 1 205 ? 10.594 -1.336 3.736 1.00 42.03 205 ASP A CA 1
ATOM 1732 C C . ASP A 1 205 ? 11.531 -2.562 3.857 1.00 42.03 205 ASP A C 1
ATOM 1734 O O . ASP A 1 205 ? 12.189 -2.954 2.895 1.00 42.03 205 ASP A O 1
ATOM 1738 N N . MET A 1 206 ? 11.654 -3.196 5.033 1.00 46.41 206 MET A N 1
ATOM 1739 C CA . MET A 1 206 ? 12.740 -4.175 5.274 1.00 46.41 206 MET A CA 1
ATOM 1740 C C . MET A 1 206 ? 12.315 -5.540 5.833 1.00 46.41 206 MET A C 1
ATOM 1742 O O . MET A 1 206 ? 13.110 -6.205 6.496 1.00 46.41 206 MET A O 1
ATOM 1746 N N . THR A 1 207 ? 11.094 -6.013 5.563 1.00 44.97 207 THR A N 1
ATOM 1747 C CA . THR A 1 207 ? 10.772 -7.435 5.813 1.00 44.97 207 THR A CA 1
ATOM 1748 C C . THR A 1 207 ? 10.457 -8.161 4.512 1.00 44.97 207 THR A C 1
ATOM 1750 O O . THR A 1 207 ? 9.305 -8.448 4.192 1.00 44.97 207 THR A O 1
ATOM 1753 N N . THR A 1 208 ? 11.507 -8.499 3.763 1.00 38.59 208 THR A N 1
ATOM 1754 C CA . THR A 1 208 ? 11.438 -9.533 2.731 1.00 38.59 208 THR A CA 1
ATOM 1755 C C . THR A 1 208 ? 11.132 -10.871 3.399 1.00 38.59 208 THR A C 1
ATOM 1757 O O . THR A 1 208 ? 11.922 -11.378 4.196 1.00 38.59 208 THR A O 1
ATOM 1760 N N . LYS A 1 209 ? 9.982 -11.473 3.081 1.00 42.12 209 LYS A N 1
ATOM 1761 C CA . LYS A 1 209 ? 9.785 -12.901 3.343 1.00 42.12 209 LYS A CA 1
ATOM 1762 C C . LYS A 1 209 ? 10.170 -13.678 2.098 1.00 42.12 209 LYS A C 1
ATOM 1764 O O . LYS A 1 209 ? 9.516 -13.587 1.063 1.00 42.12 209 LYS A O 1
ATOM 1769 N N . ILE A 1 210 ? 11.266 -14.413 2.238 1.00 32.66 210 ILE A N 1
ATOM 1770 C CA . ILE A 1 210 ? 11.688 -15.440 1.297 1.00 32.66 210 ILE A CA 1
ATOM 1771 C C . ILE A 1 210 ? 10.604 -16.523 1.320 1.00 32.66 210 ILE A C 1
ATOM 1773 O O . ILE A 1 210 ? 10.278 -17.047 2.389 1.00 32.66 210 ILE A O 1
ATOM 1777 N N . TYR A 1 211 ? 10.035 -16.804 0.151 1.00 38.12 211 TYR A N 1
ATOM 1778 C CA . TYR A 1 211 ? 9.351 -18.062 -0.133 1.00 38.12 211 TYR A CA 1
ATOM 1779 C C . TYR A 1 211 ? 10.296 -18.952 -0.920 1.00 38.12 211 TYR A C 1
ATOM 1781 O O . TYR A 1 211 ? 10.850 -18.437 -1.924 1.00 38.12 211 TYR A O 1
#

Foldseek 3Di:
DDLQQPDPDDPDPVCLQDPPNQPDHLVRLLVCLLVVLLVVCVVVVVVVLNVLSVVCVVVLSCQQQPDDPLDPPDGCVVVVLLLADDCVLVVSDPDPVSSVSSLVSSVSSNVSSCVRRVVVSVVVVVVSCVVVVNDPVNVVVVVVVVVVVVVVVPPPPPDDDDDDPDVVVVVVVCVVVSVVCSCVPGVVVVVVCVVVVHPPVPVSNPDHDDD

Radius of gyration: 20.61 Å; chains: 1; bounding box: 41×54×52 Å